Protein AF-A0A3C1YZS1-F1 (afdb_monomer_lite)

Radius of gyration: 21.07 Å; chains: 1; bounding box: 50×48×52 Å

Foldseek 3Di:
DPPPDDPVVLLVVLLAQDAQDDQDDQPLAAQAQADPVRHGHQDHNVLCCLFQQDDRDPDDPVRVVLSVSLRSHPDPVSSVVSCCVVDVVPPPPVVCQVVVQVVVPHDRDDVCVDPVNVSVLSPDDVVCADDPVDHRNVVLVVVVVPDDPCVSVDDDDDPDDPLLVVLVVVCVVVVHQLVLQVVLPDPSGDSVSLRVLLVVQSPDPHHPSVNNVVSNCSSVVSNVVVVVVVD

Secondary structure (DSSP, 8-state):
------HHHHHHHHS-S----SPPPPSTT-SSSB-TTSPBPS--HHHHHHHH-S---S--HHHHHHHHHHTT-SSHHHHHHHHIIIIIIIIIIIHHHHHHHHTTT-----GGG-HHHHHHHHHS-HHHHB-SS-BSHHHHHHHTTTS-HHHHSPPP------HHHHHHHHHHHSS-HHHHHHHH--TT--HHHHHHHHHHHHHSSS--HHHHHHHHHHHHHHHHHHHHH--

Structure (mmCIF, N/CA/C/O backbone):
data_AF-A0A3C1YZS1-F1
#
_entry.id   AF-A0A3C1YZS1-F1
#
loop_
_atom_site.group_PDB
_atom_site.id
_atom_site.type_symbol
_atom_site.label_atom_id
_atom_site.label_alt_id
_atom_site.label_comp_id
_atom_site.label_asym_id
_atom_site.label_entity_id
_atom_site.label_seq_id
_atom_site.pdbx_PDB_ins_code
_atom_site.Cartn_x
_atom_site.Cartn_y
_atom_site.Cartn_z
_atom_site.occupancy
_atom_site.B_iso_or_equiv
_atom_site.auth_seq_id
_atom_site.auth_comp_id
_atom_site.auth_asym_id
_atom_site.auth_atom_id
_atom_site.pdbx_PDB_model_num
ATOM 1 N N . MET A 1 1 ? -19.115 28.897 14.515 1.00 41.28 1 MET A N 1
ATOM 2 C CA . MET A 1 1 ? -18.738 27.823 13.567 1.00 41.28 1 MET A CA 1
ATOM 3 C C . MET A 1 1 ? -17.252 27.543 13.778 1.00 41.28 1 MET A C 1
ATOM 5 O O . MET A 1 1 ? -16.448 28.404 13.451 1.00 41.28 1 MET A O 1
ATOM 9 N N . LEU A 1 2 ? -16.870 26.443 14.439 1.00 41.47 2 LEU A N 1
ATOM 10 C CA . LEU A 1 2 ? -15.444 26.132 14.634 1.00 41.47 2 LEU A CA 1
ATOM 11 C C . LEU A 1 2 ? -14.803 25.865 13.260 1.00 41.47 2 LEU A C 1
ATOM 13 O O . LEU A 1 2 ? -15.412 25.148 12.458 1.00 41.47 2 LEU A O 1
ATOM 17 N N . PRO A 1 3 ? -13.617 26.423 12.956 1.00 52.84 3 PRO A N 1
ATOM 18 C CA . PRO A 1 3 ? -12.965 26.193 11.675 1.00 52.84 3 PRO A CA 1
ATOM 19 C C . PRO A 1 3 ? -12.750 24.690 11.477 1.00 52.84 3 PRO A C 1
ATOM 21 O O . PRO A 1 3 ? -12.280 23.990 12.379 1.00 52.84 3 PRO A O 1
ATOM 24 N N . ARG A 1 4 ? -13.129 24.175 10.300 1.00 63.31 4 ARG A N 1
ATOM 25 C CA . ARG A 1 4 ? -12.926 22.766 9.943 1.00 63.31 4 ARG A CA 1
ATOM 26 C C . ARG A 1 4 ? -11.421 22.485 9.912 1.00 63.31 4 ARG A C 1
ATOM 28 O O . ARG A 1 4 ? -10.756 22.746 8.917 1.00 63.31 4 ARG A O 1
ATOM 35 N N . ARG A 1 5 ? -10.883 21.956 11.015 1.00 73.88 5 ARG A N 1
ATOM 36 C CA . ARG A 1 5 ? -9.498 21.466 11.096 1.00 73.88 5 ARG A CA 1
ATOM 37 C C . ARG A 1 5 ? -9.287 20.383 10.037 1.00 73.88 5 ARG A C 1
ATOM 39 O O . ARG A 1 5 ? -10.117 19.475 9.924 1.00 73.88 5 ARG A O 1
ATOM 46 N N . SER A 1 6 ? -8.191 20.482 9.282 1.00 81.19 6 SER A N 1
ATOM 47 C CA . SER A 1 6 ? -7.832 19.501 8.254 1.00 81.19 6 SER A CA 1
ATOM 48 C C . SER A 1 6 ? -7.592 18.121 8.873 1.00 81.19 6 SER A C 1
ATOM 50 O O . SER A 1 6 ? -7.219 18.004 10.041 1.00 81.19 6 SER A O 1
ATOM 52 N N . TRP A 1 7 ? -7.772 17.057 8.088 1.00 78.62 7 TRP A N 1
ATOM 53 C CA . TRP A 1 7 ? -7.486 15.696 8.552 1.00 78.62 7 TRP A CA 1
ATOM 54 C C . TRP A 1 7 ? -6.016 15.536 8.981 1.00 78.62 7 TRP A C 1
ATOM 56 O O . TRP A 1 7 ? -5.738 14.858 9.964 1.00 78.62 7 TRP A O 1
ATOM 66 N N . ARG A 1 8 ? -5.084 16.235 8.312 1.00 78.06 8 ARG A N 1
ATOM 67 C CA . ARG A 1 8 ? -3.653 16.248 8.663 1.00 78.06 8 ARG A CA 1
ATOM 68 C C . ARG A 1 8 ? -3.414 16.804 10.062 1.00 78.06 8 ARG A C 1
ATOM 70 O O . ARG A 1 8 ? -2.654 16.219 10.825 1.00 78.06 8 ARG A O 1
ATOM 77 N N . PHE A 1 9 ? -4.098 17.892 10.408 1.00 80.94 9 PHE A N 1
ATOM 78 C CA . PHE A 1 9 ? -4.023 18.473 11.745 1.00 80.94 9 PHE A CA 1
ATOM 79 C C . PHE A 1 9 ? -4.536 17.488 12.809 1.00 80.94 9 PHE A C 1
ATOM 81 O O . PHE A 1 9 ? -3.893 17.286 13.833 1.00 80.94 9 PHE A O 1
ATOM 88 N N . ARG A 1 10 ? -5.655 16.802 12.543 1.00 81.38 10 ARG A N 1
ATOM 89 C CA . ARG A 1 10 ? -6.221 15.806 13.472 1.00 81.38 10 ARG A CA 1
ATOM 90 C C . ARG A 1 10 ? -5.308 14.592 13.660 1.00 81.38 10 ARG A C 1
ATOM 92 O O . ARG A 1 10 ? -5.169 14.105 14.776 1.00 81.38 10 ARG A O 1
ATOM 99 N N . VAL A 1 11 ? -4.655 14.131 12.592 1.00 83.62 11 VAL A N 1
ATOM 100 C CA . VAL A 1 11 ? -3.635 13.071 12.668 1.00 83.62 11 VAL A CA 1
ATOM 101 C C . VAL A 1 11 ? -2.446 13.523 13.518 1.00 83.62 11 VAL A C 1
ATOM 103 O O . VAL A 1 11 ? -1.956 12.743 14.325 1.00 83.62 11 VAL A O 1
ATOM 106 N N . GLN A 1 12 ? -2.013 14.780 13.388 1.00 82.44 12 GLN A N 1
ATOM 107 C CA . GLN A 1 12 ? -0.936 15.344 14.207 1.00 82.44 12 GLN A CA 1
ATOM 108 C C . GLN A 1 12 ? -1.299 15.474 15.693 1.00 82.44 12 GLN A C 1
ATOM 110 O O . GLN A 1 12 ? -0.418 15.285 16.525 1.00 82.44 12 GLN A O 1
ATOM 115 N N . GLU A 1 13 ? -2.557 15.787 16.025 1.00 82.62 13 GLU A N 1
ATOM 116 C CA . GLU A 1 13 ? -3.052 15.761 17.413 1.00 82.62 13 GLU A CA 1
ATOM 117 C C . GLU A 1 13 ? -3.134 14.333 17.969 1.00 82.62 13 GLU A C 1
ATOM 119 O O . GLU A 1 13 ? -2.931 14.122 19.161 1.00 82.62 13 GLU A O 1
ATOM 124 N N . TRP A 1 14 ? -3.443 13.354 17.115 1.00 85.31 14 TRP A N 1
ATOM 125 C CA . TRP A 1 14 ? -3.559 11.951 17.509 1.00 85.31 14 TRP A CA 1
ATOM 126 C C . TRP A 1 14 ? -2.208 11.279 17.785 1.00 85.31 14 TRP A C 1
ATOM 128 O O . TRP A 1 14 ? -2.115 10.449 18.688 1.00 85.31 14 TRP A O 1
ATOM 138 N N . ILE A 1 15 ? -1.166 11.619 17.023 1.00 83.12 15 ILE A N 1
ATOM 139 C CA . ILE A 1 15 ? 0.187 11.095 17.250 1.00 83.12 15 ILE A CA 1
ATOM 140 C C . ILE A 1 15 ? 0.819 11.830 18.444 1.00 83.12 15 ILE A C 1
ATOM 142 O O . ILE A 1 15 ? 1.155 13.017 18.370 1.00 83.12 15 ILE A O 1
ATOM 146 N N . GLY A 1 16 ? 0.920 11.124 19.573 1.00 67.12 16 GLY A N 1
ATOM 147 C CA . GLY A 1 16 ? 1.458 11.637 20.829 1.00 67.12 16 GLY A CA 1
ATOM 148 C C . GLY A 1 16 ? 2.896 12.137 20.679 1.00 67.12 16 GLY A C 1
ATOM 149 O O . GLY A 1 16 ? 3.701 11.607 19.926 1.00 67.12 16 GLY A O 1
ATOM 150 N N . GLY A 1 17 ? 3.259 13.209 21.380 1.00 59.06 17 GLY A N 1
ATOM 151 C CA . GLY A 1 17 ? 4.596 13.811 21.279 1.00 59.06 17 GLY A CA 1
ATOM 152 C C . GLY A 1 17 ? 5.706 13.067 22.032 1.00 59.06 17 GLY A C 1
ATOM 153 O O . GLY A 1 17 ? 6.709 13.698 22.363 1.00 59.06 17 GLY A O 1
ATOM 154 N N . ARG A 1 18 ? 5.533 11.789 22.401 1.00 58.34 18 ARG A N 1
ATOM 155 C CA . ARG A 1 18 ? 6.430 11.106 23.344 1.00 58.34 18 ARG A CA 1
ATOM 156 C C . ARG A 1 18 ? 7.172 9.929 22.704 1.00 58.34 18 ARG A C 1
ATOM 158 O O . ARG A 1 18 ? 6.594 8.918 22.350 1.00 58.34 18 ARG A O 1
ATOM 165 N N . ALA A 1 19 ? 8.495 10.091 22.716 1.00 58.19 19 ALA A N 1
ATOM 166 C CA . ALA A 1 19 ? 9.563 9.123 22.474 1.00 58.19 19 ALA A CA 1
ATOM 167 C C . ALA A 1 19 ? 9.967 8.837 21.016 1.00 58.19 19 ALA A C 1
ATOM 169 O O . ALA A 1 19 ? 9.237 8.283 20.205 1.00 58.19 19 ALA A O 1
ATOM 170 N N . VAL A 1 20 ? 11.242 9.147 20.764 1.00 57.56 20 VAL A N 1
ATOM 171 C CA . VAL A 1 20 ? 12.041 8.722 19.616 1.00 57.56 20 VAL A CA 1
ATOM 172 C C . VAL A 1 20 ? 12.351 7.234 19.789 1.00 57.56 20 VAL A C 1
ATOM 174 O O . VAL A 1 20 ? 13.176 6.853 20.618 1.00 57.56 20 VAL A O 1
ATOM 177 N N . ALA A 1 21 ? 11.665 6.380 19.032 1.00 57.62 21 ALA A N 1
ATOM 178 C CA . ALA A 1 21 ? 12.084 4.991 18.868 1.00 57.62 21 ALA A CA 1
ATOM 179 C C . ALA A 1 21 ? 13.432 4.923 18.120 1.00 57.62 21 ALA A C 1
ATOM 181 O O . ALA A 1 21 ? 13.807 5.870 17.424 1.00 57.62 21 ALA A O 1
ATOM 182 N N . ALA A 1 22 ? 14.140 3.791 18.237 1.00 59.16 22 ALA A N 1
ATOM 183 C CA . ALA A 1 22 ? 15.336 3.493 17.444 1.00 59.16 22 ALA A CA 1
ATOM 184 C C . ALA A 1 22 ? 15.130 3.876 15.962 1.00 59.16 22 ALA A C 1
ATOM 186 O O . ALA A 1 22 ? 14.013 3.718 15.452 1.00 59.16 22 ALA A O 1
ATOM 187 N N . PRO A 1 23 ? 16.166 4.387 15.267 1.00 68.19 23 PRO A N 1
ATOM 188 C CA . PRO A 1 23 ? 16.007 4.930 13.926 1.00 68.19 23 PRO A CA 1
ATOM 189 C C . PRO A 1 23 ? 15.358 3.889 13.012 1.00 68.19 23 PRO A C 1
ATOM 191 O O . PRO A 1 23 ? 15.895 2.803 12.803 1.00 68.19 23 PRO A O 1
ATOM 194 N N . LEU A 1 24 ? 14.179 4.224 12.477 1.00 81.25 24 LEU A N 1
ATOM 195 C CA . LEU A 1 24 ? 13.459 3.359 11.543 1.00 81.25 24 LEU A CA 1
ATOM 196 C C . LEU A 1 24 ? 14.366 3.047 10.353 1.00 81.25 24 LEU A C 1
ATOM 198 O O . LEU A 1 24 ? 15.019 3.957 9.848 1.00 81.25 24 LEU A O 1
ATOM 202 N N . GLN A 1 25 ? 14.414 1.799 9.890 1.00 83.12 25 GLN A N 1
ATOM 203 C CA . GLN A 1 25 ? 15.225 1.441 8.725 1.00 83.12 25 GLN A CA 1
ATOM 204 C C . GLN A 1 25 ? 14.831 2.292 7.512 1.00 83.12 25 GLN A C 1
ATOM 206 O O . GLN A 1 25 ? 13.643 2.528 7.279 1.00 83.12 25 GLN A O 1
ATOM 211 N N . ARG A 1 26 ? 15.830 2.736 6.742 1.00 87.50 26 ARG A N 1
ATOM 212 C CA . ARG A 1 26 ? 15.576 3.468 5.506 1.00 87.50 26 ARG A CA 1
ATOM 213 C C . ARG A 1 26 ? 15.066 2.545 4.400 1.00 87.50 26 ARG A C 1
ATOM 215 O O . ARG A 1 26 ? 15.642 1.481 4.166 1.00 87.50 2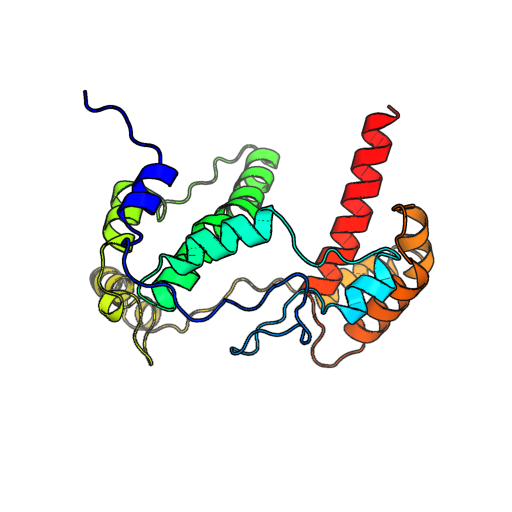6 ARG A O 1
ATOM 222 N N . LEU A 1 27 ? 14.025 2.972 3.693 1.00 86.94 27 LEU A N 1
ATOM 223 C CA . LEU A 1 27 ? 13.500 2.289 2.513 1.00 86.94 27 LEU A CA 1
ATOM 224 C C . LEU A 1 27 ? 14.473 2.427 1.341 1.00 86.94 27 LEU A C 1
ATOM 226 O O . LEU A 1 27 ? 14.752 1.430 0.682 1.00 86.94 27 LEU A O 1
ATOM 230 N N . CYS A 1 28 ? 15.074 3.601 1.120 1.00 86.56 28 CYS A N 1
ATOM 231 C CA . CYS A 1 28 ? 16.061 3.800 0.052 1.00 86.56 28 CYS A CA 1
ATOM 232 C C . CYS A 1 28 ? 17.361 2.992 0.241 1.00 86.56 28 CYS A C 1
ATOM 234 O O . CYS A 1 28 ? 18.085 2.765 -0.732 1.00 86.56 28 CYS A O 1
ATOM 236 N N . GLN A 1 29 ? 17.613 2.468 1.446 1.00 87.44 29 GLN A N 1
ATOM 237 C CA . GLN A 1 29 ? 18.782 1.646 1.792 1.00 87.44 29 GLN A CA 1
ATOM 238 C C . GLN A 1 29 ? 18.410 0.220 2.239 1.00 87.44 29 GLN A C 1
ATOM 240 O O . GLN A 1 29 ? 19.229 -0.485 2.830 1.00 87.44 29 GLN A O 1
ATOM 245 N N . ASN A 1 30 ? 17.176 -0.235 1.997 1.00 88.81 30 ASN A N 1
ATOM 246 C CA . ASN A 1 30 ? 16.774 -1.581 2.397 1.00 88.81 30 ASN A CA 1
ATOM 247 C C . ASN A 1 30 ? 17.623 -2.651 1.681 1.00 88.81 30 ASN A C 1
ATOM 249 O O . ASN A 1 30 ? 17.737 -2.659 0.457 1.00 88.81 30 ASN A O 1
ATOM 253 N N . ILE A 1 31 ? 18.200 -3.576 2.450 1.00 89.06 31 ILE A N 1
ATOM 254 C CA . ILE A 1 31 ? 19.041 -4.665 1.916 1.00 89.06 31 ILE A CA 1
ATOM 255 C C . ILE A 1 31 ? 18.177 -5.837 1.439 1.00 89.06 31 ILE A C 1
ATOM 257 O O . ILE A 1 31 ? 18.565 -6.583 0.552 1.00 89.06 31 ILE A O 1
ATOM 261 N N . GLN A 1 32 ? 16.995 -6.001 2.031 1.00 86.94 32 GLN A N 1
ATOM 262 C CA . GLN A 1 32 ? 16.065 -7.071 1.698 1.00 86.94 32 GLN A CA 1
ATOM 263 C C . GLN A 1 32 ? 14.753 -6.468 1.186 1.00 86.94 32 GLN A C 1
ATOM 265 O O . GLN A 1 32 ? 14.220 -5.540 1.810 1.00 86.94 32 GLN A O 1
ATOM 270 N N . PRO A 1 33 ? 14.184 -6.986 0.084 1.00 87.06 33 PRO A N 1
ATOM 271 C CA . PRO A 1 33 ? 12.905 -6.531 -0.437 1.00 87.06 33 PRO A CA 1
ATOM 272 C C . PRO A 1 33 ? 11.739 -7.220 0.293 1.00 87.06 33 PRO A C 1
ATOM 274 O O . PRO A 1 33 ? 10.757 -7.622 -0.323 1.00 87.06 33 PRO A O 1
ATOM 277 N N . VAL A 1 34 ? 11.830 -7.394 1.612 1.00 87.31 34 VAL A N 1
ATOM 278 C CA . VAL A 1 34 ? 10.789 -8.034 2.421 1.00 87.31 34 VAL A CA 1
ATOM 279 C C . VAL A 1 34 ? 10.714 -7.377 3.795 1.00 87.31 34 VAL A C 1
ATOM 281 O O . VAL A 1 34 ? 11.731 -7.027 4.391 1.00 87.31 34 VAL A O 1
ATOM 284 N N . THR A 1 35 ? 9.502 -7.176 4.302 1.00 81.88 35 THR A N 1
ATOM 285 C CA . THR A 1 35 ? 9.284 -6.700 5.672 1.00 81.88 35 THR A CA 1
ATOM 286 C C . THR A 1 35 ? 9.547 -7.824 6.684 1.00 81.88 35 THR A C 1
ATOM 288 O O . THR A 1 35 ? 9.470 -9.002 6.329 1.00 81.88 35 THR A O 1
ATOM 291 N N . PRO A 1 36 ? 9.731 -7.514 7.982 1.00 77.44 36 PRO A N 1
ATOM 292 C CA . PRO A 1 36 ? 9.820 -8.541 9.028 1.00 77.44 36 PRO A CA 1
ATOM 293 C C . PRO A 1 36 ? 8.609 -9.489 9.092 1.00 77.44 36 PRO A C 1
ATOM 295 O O . PRO A 1 36 ? 8.731 -10.622 9.541 1.00 77.44 36 PRO A O 1
ATOM 298 N N . SER A 1 37 ? 7.437 -9.045 8.622 1.00 73.38 37 SER A N 1
ATOM 299 C CA . SER A 1 37 ? 6.225 -9.869 8.520 1.00 73.38 37 SER A CA 1
ATOM 300 C C . SER A 1 37 ? 6.173 -10.760 7.270 1.00 73.38 37 SER A C 1
ATOM 302 O O . SER A 1 37 ? 5.156 -11.413 7.036 1.00 73.38 37 SER A O 1
ATOM 304 N N . GLY A 1 38 ? 7.228 -10.777 6.450 1.00 81.00 38 GLY A N 1
ATOM 305 C CA . GLY A 1 38 ? 7.296 -11.555 5.212 1.00 81.00 38 GLY A CA 1
ATOM 306 C C . GLY A 1 38 ? 6.594 -10.899 4.021 1.00 81.00 38 GLY A C 1
ATOM 307 O O . GLY A 1 38 ? 6.348 -11.561 3.015 1.00 81.00 38 GLY A O 1
ATOM 308 N N . PHE A 1 39 ? 6.231 -9.618 4.116 1.00 81.00 39 PHE A N 1
ATOM 309 C CA . PHE A 1 39 ? 5.528 -8.924 3.044 1.00 81.00 39 PHE A CA 1
ATOM 310 C C . PHE A 1 39 ? 6.516 -8.362 2.016 1.00 81.00 39 PHE A C 1
ATOM 312 O O . PHE A 1 39 ? 7.447 -7.660 2.414 1.00 81.00 39 PHE A O 1
ATOM 319 N N . PRO A 1 40 ? 6.341 -8.624 0.710 1.00 84.88 40 PRO A N 1
ATOM 320 C CA . PRO A 1 40 ? 7.303 -8.184 -0.290 1.00 84.88 40 PRO A CA 1
ATOM 321 C C . PRO A 1 40 ? 7.278 -6.657 -0.458 1.00 84.88 40 PRO A C 1
ATOM 323 O O . PRO A 1 40 ? 6.226 -6.041 -0.674 1.00 84.88 40 PRO A O 1
ATOM 326 N N . LEU A 1 41 ? 8.461 -6.054 -0.366 1.00 87.62 41 LEU A N 1
ATOM 327 C CA . LEU A 1 41 ? 8.758 -4.703 -0.833 1.00 87.62 41 LEU A CA 1
ATOM 328 C C . LEU A 1 41 ? 9.116 -4.760 -2.322 1.00 87.62 41 LEU A C 1
ATOM 330 O O . LEU A 1 41 ? 9.452 -5.817 -2.844 1.00 87.62 41 LEU A O 1
ATOM 334 N N . VAL A 1 42 ? 9.054 -3.619 -3.011 1.00 89.75 42 VAL A N 1
ATOM 335 C CA . VAL A 1 42 ? 9.315 -3.554 -4.458 1.00 89.75 42 VAL A CA 1
ATOM 336 C C . VAL A 1 42 ? 10.730 -4.032 -4.780 1.00 89.75 42 VAL A C 1
ATOM 338 O O . VAL A 1 42 ? 10.895 -4.934 -5.585 1.00 89.75 42 VAL A O 1
ATOM 341 N N . MET A 1 43 ? 11.761 -3.474 -4.149 1.00 89.25 43 MET A N 1
ATOM 342 C CA . MET A 1 43 ? 13.147 -3.814 -4.481 1.00 89.25 43 MET A CA 1
ATOM 343 C C . MET A 1 43 ? 14.089 -3.480 -3.326 1.00 89.25 43 MET A C 1
ATOM 345 O O . MET A 1 43 ? 13.728 -2.707 -2.436 1.00 89.25 43 MET A O 1
ATOM 349 N N . ASP A 1 44 ? 15.281 -4.062 -3.331 1.00 91.00 44 ASP A N 1
ATOM 350 C CA . ASP A 1 44 ? 16.401 -3.710 -2.459 1.00 91.00 44 ASP A CA 1
ATOM 351 C C . ASP A 1 44 ? 17.288 -2.617 -3.086 1.00 91.00 44 ASP A C 1
ATOM 353 O O . ASP A 1 44 ? 17.097 -2.190 -4.231 1.00 91.00 44 ASP A O 1
ATOM 357 N N . ALA A 1 45 ? 18.265 -2.134 -2.320 1.00 89.06 45 ALA A N 1
ATOM 358 C CA . ALA A 1 45 ? 19.208 -1.115 -2.776 1.00 89.06 45 ALA A CA 1
ATOM 359 C C . ALA A 1 45 ? 20.044 -1.590 -3.977 1.00 89.06 45 ALA A C 1
ATOM 361 O O . ALA A 1 45 ? 20.223 -0.837 -4.934 1.00 89.06 45 ALA A O 1
ATOM 362 N N . ALA A 1 46 ? 20.488 -2.850 -3.965 1.00 88.94 46 ALA A N 1
ATOM 363 C CA . ALA A 1 46 ? 21.287 -3.428 -5.043 1.00 88.94 46 ALA A CA 1
ATOM 364 C C . ALA A 1 46 ? 20.495 -3.546 -6.357 1.00 88.94 46 ALA A C 1
ATOM 366 O O . ALA A 1 46 ? 21.007 -3.223 -7.430 1.00 88.94 46 ALA A O 1
ATOM 367 N N . GLY A 1 47 ? 19.232 -3.974 -6.292 1.00 89.88 47 GLY A N 1
ATOM 368 C CA . GLY A 1 47 ? 18.338 -4.025 -7.443 1.00 89.88 47 GLY A CA 1
ATOM 369 C C . GLY A 1 47 ? 18.044 -2.638 -8.011 1.00 89.88 47 GLY A C 1
ATOM 370 O O . GLY A 1 47 ? 18.089 -2.469 -9.230 1.00 89.88 47 GLY A O 1
ATOM 371 N N . ARG A 1 48 ? 17.829 -1.628 -7.152 1.00 88.94 48 ARG A N 1
ATOM 372 C CA . ARG A 1 48 ? 17.663 -0.229 -7.594 1.00 88.94 48 ARG A CA 1
ATOM 373 C C . ARG A 1 48 ? 18.892 0.285 -8.322 1.00 88.94 48 ARG A C 1
ATOM 375 O O . ARG A 1 48 ? 18.739 0.816 -9.414 1.00 88.94 48 ARG A O 1
ATOM 382 N N . GLN A 1 49 ? 20.086 0.080 -7.770 1.00 88.06 49 GLN A N 1
ATOM 383 C CA . GLN A 1 49 ? 21.328 0.499 -8.421 1.00 88.06 49 GLN A CA 1
ATOM 384 C C . GLN A 1 49 ? 21.500 -0.166 -9.794 1.00 88.06 49 GLN A C 1
ATOM 386 O O . GLN A 1 49 ? 21.913 0.489 -10.746 1.00 88.06 49 GLN A O 1
ATOM 391 N N . ARG A 1 50 ? 21.138 -1.450 -9.907 1.00 89.81 50 ARG A N 1
ATOM 392 C CA . ARG A 1 50 ? 21.225 -2.201 -11.164 1.00 89.81 50 ARG A CA 1
ATOM 393 C C . ARG A 1 50 ? 20.266 -1.682 -12.238 1.00 89.81 50 ARG A C 1
ATOM 395 O O . ARG A 1 50 ? 20.645 -1.649 -13.396 1.00 89.81 50 ARG A O 1
ATOM 402 N N . ILE A 1 51 ? 19.034 -1.324 -11.868 1.00 90.56 51 ILE A N 1
ATOM 403 C CA . ILE A 1 51 ? 17.985 -0.949 -12.832 1.00 90.56 51 ILE A CA 1
ATOM 404 C C . ILE A 1 51 ? 17.943 0.553 -13.104 1.00 90.56 51 ILE A C 1
ATOM 406 O O . ILE A 1 51 ? 17.609 0.941 -14.210 1.00 90.56 51 ILE A O 1
ATOM 410 N N . LEU A 1 52 ? 18.238 1.406 -12.125 1.00 85.94 52 LEU A N 1
ATOM 411 C CA . LEU A 1 52 ? 18.087 2.862 -12.254 1.00 85.94 52 LEU A CA 1
ATOM 412 C C . LEU A 1 52 ? 19.406 3.593 -12.540 1.00 85.94 52 LEU A C 1
ATOM 414 O O . LEU A 1 52 ? 19.404 4.820 -12.580 1.00 85.94 52 LEU A O 1
ATOM 418 N N . GLY A 1 53 ? 20.514 2.860 -12.725 1.00 69.81 53 GLY A N 1
ATOM 419 C CA . GLY A 1 53 ? 21.727 3.343 -13.400 1.00 69.81 53 GLY A CA 1
ATOM 420 C C . GLY A 1 53 ? 22.327 4.656 -12.884 1.00 69.81 53 GLY A C 1
ATOM 421 O O . GLY A 1 53 ? 22.960 5.378 -13.651 1.00 69.81 53 GLY A O 1
ATOM 422 N N . GLY A 1 54 ? 22.143 4.988 -11.603 1.00 68.50 54 GLY A N 1
ATOM 423 C CA . GLY A 1 54 ? 22.524 6.281 -11.033 1.00 68.50 54 GLY A CA 1
ATOM 424 C C . GLY A 1 54 ? 22.998 6.206 -9.582 1.00 68.50 54 GLY A C 1
ATOM 425 O O . GLY A 1 54 ? 22.969 5.151 -8.945 1.00 68.50 54 GLY A O 1
ATOM 426 N N . HIS A 1 55 ? 23.443 7.353 -9.057 1.00 69.44 55 HIS A N 1
ATOM 427 C CA . HIS A 1 55 ? 23.757 7.510 -7.638 1.00 69.44 55 HIS A CA 1
ATOM 428 C C . HIS A 1 55 ? 22.476 7.325 -6.821 1.00 69.44 55 HIS A C 1
ATOM 430 O O . HIS A 1 55 ? 21.547 8.129 -6.905 1.00 69.44 55 HIS A O 1
ATOM 436 N N . MET A 1 56 ? 22.424 6.243 -6.048 1.00 75.50 56 MET A N 1
ATOM 437 C CA . MET A 1 56 ? 21.349 6.025 -5.093 1.00 75.50 56 MET A CA 1
ATOM 438 C C . MET A 1 56 ? 21.488 7.053 -3.972 1.00 75.50 56 MET A C 1
ATOM 440 O O . MET A 1 56 ? 22.536 7.073 -3.325 1.00 75.50 56 MET A O 1
ATOM 444 N N . PRO A 1 57 ? 20.472 7.894 -3.727 1.00 76.25 57 PRO A N 1
ATOM 445 C CA . PRO A 1 57 ? 20.592 8.903 -2.697 1.00 76.25 57 PRO A CA 1
ATOM 446 C C . PRO A 1 57 ? 20.700 8.226 -1.326 1.00 76.25 57 PRO A C 1
ATOM 448 O O . PRO A 1 57 ? 19.942 7.305 -1.007 1.00 76.25 57 PRO A O 1
ATOM 451 N N . GLU A 1 58 ? 21.639 8.690 -0.501 1.00 83.31 58 GLU A N 1
ATOM 452 C CA . GLU A 1 58 ? 21.780 8.212 0.880 1.00 83.31 58 GLU A CA 1
ATOM 453 C C . GLU A 1 58 ? 20.542 8.543 1.731 1.00 83.31 58 GLU A C 1
ATOM 455 O O . GLU A 1 58 ? 20.224 7.836 2.692 1.00 83.31 58 GLU A O 1
ATOM 460 N N . SER A 1 59 ? 19.808 9.593 1.354 1.00 85.50 59 SER A N 1
ATOM 461 C CA . SER A 1 59 ? 18.546 9.996 1.963 1.00 85.50 59 SER A CA 1
ATOM 462 C C . SER A 1 59 ? 17.567 10.541 0.928 1.00 85.50 59 SER A C 1
ATOM 464 O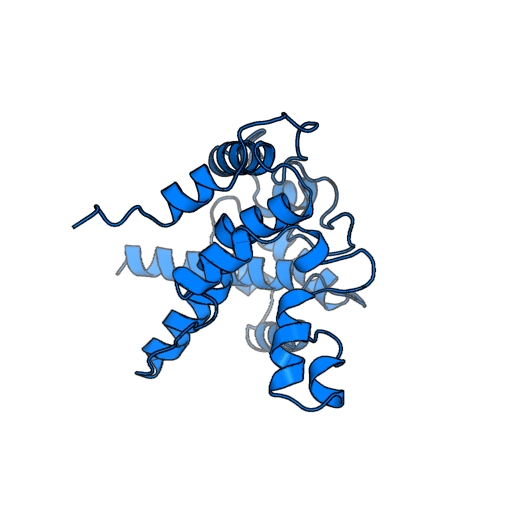 O . SER A 1 59 ? 17.953 11.156 -0.060 1.00 85.50 59 SER A O 1
ATOM 466 N N . ASP A 1 60 ? 16.278 10.344 1.182 1.00 88.31 60 ASP A N 1
ATOM 467 C CA . ASP A 1 60 ? 15.195 10.914 0.389 1.00 88.31 60 ASP A CA 1
ATOM 468 C C . ASP A 1 60 ? 14.380 11.875 1.278 1.00 88.31 60 ASP A C 1
ATOM 470 O O . ASP A 1 60 ? 13.972 11.467 2.371 1.00 88.31 60 ASP A O 1
ATOM 474 N N . PRO A 1 61 ? 14.135 13.137 0.867 1.00 91.50 61 PRO A N 1
ATOM 475 C CA . PRO A 1 61 ? 13.431 14.110 1.706 1.00 91.50 61 PRO A CA 1
ATOM 476 C C . PRO A 1 61 ? 12.008 13.688 2.088 1.00 91.50 61 PRO A C 1
ATOM 478 O O . PRO A 1 61 ? 11.546 13.988 3.195 1.00 91.50 61 PRO A O 1
ATOM 481 N N . TRP A 1 62 ? 11.300 12.995 1.187 1.00 92.38 62 TRP A N 1
ATOM 482 C CA . TRP A 1 62 ? 9.974 12.460 1.488 1.00 92.38 62 TRP A CA 1
ATOM 483 C C . TRP A 1 62 ? 10.076 11.362 2.549 1.00 92.38 62 TRP A C 1
ATOM 485 O O . TRP A 1 62 ? 9.329 11.384 3.529 1.00 92.38 62 TRP A O 1
ATOM 495 N N . GLU A 1 63 ? 11.049 10.464 2.420 1.00 91.75 63 GLU A N 1
ATOM 496 C CA . GLU A 1 63 ? 11.300 9.390 3.372 1.00 91.75 63 GLU A CA 1
ATOM 497 C C . GLU A 1 63 ? 11.738 9.926 4.741 1.00 91.75 63 GLU A C 1
ATOM 499 O O . GLU A 1 63 ? 11.294 9.423 5.773 1.00 91.75 63 GLU A O 1
ATOM 504 N N . ASP A 1 64 ? 12.565 10.970 4.774 1.00 90.75 64 ASP A N 1
ATOM 505 C CA . ASP A 1 64 ? 12.968 11.646 6.009 1.00 90.75 64 ASP A CA 1
ATOM 506 C C . ASP A 1 64 ? 11.753 12.238 6.729 1.00 90.75 64 ASP A C 1
ATOM 508 O O . ASP A 1 64 ? 11.551 11.988 7.921 1.00 90.75 64 ASP A O 1
ATOM 512 N N . SER A 1 65 ? 10.889 12.952 6.002 1.00 89.75 65 SER A N 1
ATOM 513 C CA . SER A 1 65 ? 9.636 13.480 6.552 1.00 89.75 65 SER A CA 1
ATOM 514 C C . SER A 1 65 ? 8.720 12.360 7.056 1.00 89.75 65 SER A C 1
ATOM 516 O O . SER A 1 65 ? 8.191 12.426 8.171 1.00 89.75 65 SER A O 1
ATOM 518 N N . PHE A 1 66 ? 8.584 11.291 6.271 1.00 90.88 66 PHE A N 1
ATOM 519 C CA . PHE A 1 66 ? 7.776 10.127 6.609 1.00 90.88 66 PHE A CA 1
ATOM 520 C C . PHE A 1 66 ? 8.279 9.437 7.882 1.00 90.88 66 PHE A C 1
ATOM 522 O O . PHE A 1 66 ? 7.500 9.199 8.807 1.00 90.88 66 PHE A O 1
ATOM 529 N N . ARG A 1 67 ? 9.587 9.188 7.989 1.00 89.88 67 ARG A N 1
ATOM 530 C CA . ARG A 1 67 ? 10.217 8.588 9.176 1.00 89.88 67 ARG A CA 1
ATOM 531 C C . ARG A 1 67 ? 10.062 9.477 10.404 1.00 89.88 67 ARG A C 1
ATOM 533 O O . ARG A 1 67 ? 9.718 8.956 11.462 1.00 89.88 67 ARG A O 1
ATOM 540 N N . CYS A 1 68 ? 10.233 10.792 10.270 1.00 87.56 68 CYS A N 1
ATOM 541 C CA . CYS A 1 68 ? 9.981 11.749 11.351 1.00 87.56 68 CYS A CA 1
ATOM 542 C C . CYS A 1 68 ? 8.532 11.680 11.852 1.00 87.56 68 CYS A C 1
ATOM 544 O O . CYS A 1 68 ? 8.295 11.690 13.059 1.00 87.56 68 CYS A O 1
ATOM 546 N N . MET A 1 69 ? 7.558 11.555 10.948 1.00 87.94 69 MET A N 1
ATOM 547 C CA . MET A 1 69 ? 6.152 11.383 11.321 1.00 87.94 69 MET A CA 1
ATOM 548 C C . MET A 1 69 ? 5.908 10.044 12.027 1.00 87.94 69 MET A C 1
ATOM 550 O O . MET A 1 69 ? 5.270 10.019 13.077 1.00 87.94 69 MET A O 1
ATOM 554 N N . LEU A 1 70 ? 6.445 8.939 11.500 1.00 90.12 70 LEU A N 1
ATOM 555 C CA . LEU A 1 70 ? 6.316 7.610 12.110 1.00 90.12 70 LEU A CA 1
ATOM 556 C C . LEU A 1 70 ? 7.006 7.500 13.476 1.00 90.12 70 LEU A C 1
ATOM 558 O O . LEU A 1 70 ? 6.538 6.760 14.339 1.00 90.12 70 LEU A O 1
ATOM 562 N N . ALA A 1 71 ? 8.101 8.228 13.694 1.00 88.19 71 ALA A N 1
ATOM 563 C CA . ALA A 1 71 ? 8.817 8.238 14.967 1.00 88.19 71 ALA A CA 1
ATOM 564 C C . ALA A 1 71 ? 7.989 8.834 16.118 1.00 88.19 71 ALA A C 1
ATOM 566 O O . ALA A 1 71 ? 8.301 8.568 17.270 1.00 88.19 71 ALA A O 1
ATOM 567 N N . ARG A 1 72 ? 6.925 9.591 15.815 1.00 87.25 72 ARG A N 1
ATOM 568 C CA . ARG A 1 72 ? 5.994 10.171 16.800 1.00 87.25 72 ARG A CA 1
ATOM 569 C C . ARG A 1 72 ? 4.876 9.220 17.232 1.00 87.25 72 ARG A C 1
ATOM 571 O O . ARG A 1 72 ? 3.973 9.633 17.942 1.00 87.25 72 ARG A O 1
ATOM 578 N N . ALA A 1 73 ? 4.851 7.990 16.732 1.00 88.50 73 ALA A N 1
ATOM 579 C CA . ALA A 1 73 ? 3.826 7.031 17.112 1.00 88.50 73 ALA A CA 1
ATOM 580 C C . ALA A 1 73 ? 4.284 6.175 18.305 1.00 88.50 73 ALA A C 1
ATOM 582 O O . ALA A 1 73 ? 5.362 5.573 18.276 1.00 88.50 73 ALA A O 1
ATOM 583 N N . ASP A 1 74 ? 3.411 6.066 19.303 1.00 87.00 74 ASP A N 1
ATOM 584 C CA . ASP A 1 74 ? 3.608 5.401 20.592 1.00 87.00 74 ASP A CA 1
ATOM 585 C C . ASP A 1 74 ? 3.691 3.865 20.468 1.00 87.00 74 ASP A C 1
ATOM 587 O O . ASP A 1 74 ? 4.224 3.183 21.343 1.00 87.00 74 ASP A O 1
ATOM 591 N N . SER A 1 75 ? 3.179 3.287 19.374 1.00 87.88 75 SER A N 1
ATOM 592 C CA . SER A 1 75 ? 3.154 1.837 19.157 1.00 87.88 75 SER A CA 1
ATOM 593 C C . SER A 1 75 ? 3.416 1.436 17.705 1.00 87.88 75 SER A C 1
ATOM 595 O O . SER A 1 75 ? 3.261 2.218 16.764 1.00 87.88 75 SER A O 1
ATOM 597 N N . SER A 1 76 ? 3.768 0.165 17.489 1.00 87.69 76 SER A N 1
ATOM 598 C CA . SER A 1 76 ? 3.924 -0.383 16.135 1.00 87.69 76 SER A CA 1
ATOM 599 C C . SER A 1 76 ? 2.607 -0.423 15.350 1.00 87.69 76 SER A C 1
ATOM 601 O O . SER A 1 76 ? 2.626 -0.243 14.132 1.00 87.69 76 SER A O 1
ATOM 603 N N . LEU A 1 77 ? 1.460 -0.609 16.016 1.00 90.56 77 LEU A N 1
ATOM 604 C CA . LEU A 1 77 ? 0.153 -0.554 15.354 1.00 90.56 77 LEU A CA 1
ATOM 605 C C . LEU A 1 77 ? -0.204 0.882 14.959 1.00 90.56 77 LEU A C 1
ATOM 607 O O . LEU A 1 77 ? -0.711 1.110 13.857 1.00 90.56 77 LEU A O 1
ATOM 611 N N . GLN A 1 78 ? 0.102 1.858 15.814 1.00 90.94 78 GLN A N 1
ATOM 612 C CA . GLN A 1 78 ? -0.073 3.269 15.495 1.00 90.94 78 GLN A CA 1
ATOM 613 C C . GLN A 1 78 ? 0.835 3.685 14.328 1.00 90.94 78 GLN A C 1
ATOM 615 O O . GLN A 1 78 ? 0.340 4.292 13.380 1.00 90.94 78 GLN A O 1
ATOM 620 N N . ARG A 1 79 ? 2.107 3.249 14.310 1.00 90.88 79 ARG A N 1
ATOM 621 C CA . ARG A 1 79 ? 3.023 3.428 13.164 1.00 90.88 79 ARG A CA 1
ATOM 622 C C . ARG A 1 79 ? 2.458 2.853 11.870 1.00 90.88 79 ARG A C 1
ATOM 624 O O . ARG A 1 79 ? 2.427 3.549 10.862 1.00 90.88 79 ARG A O 1
ATOM 631 N N . ALA A 1 80 ? 1.977 1.609 11.892 1.00 91.00 80 ALA A N 1
ATOM 632 C CA . ALA A 1 80 ? 1.394 0.971 10.711 1.00 91.00 80 ALA A CA 1
ATOM 633 C C . ALA A 1 80 ? 0.139 1.707 10.211 1.00 91.00 80 ALA A C 1
ATOM 635 O O . ALA A 1 80 ? -0.054 1.869 9.011 1.00 91.00 80 ALA A O 1
ATOM 636 N N . THR A 1 81 ? -0.693 2.195 11.132 1.00 93.00 81 THR A N 1
ATOM 637 C CA . THR A 1 81 ? -1.893 2.981 10.804 1.00 93.00 81 THR A CA 1
ATOM 638 C C . THR A 1 81 ? -1.530 4.330 10.193 1.00 93.00 81 THR A C 1
ATOM 640 O O . THR A 1 81 ? -2.147 4.758 9.224 1.00 93.00 81 THR A O 1
ATOM 643 N N . LEU A 1 82 ? -0.517 5.000 10.746 1.00 92.88 82 LEU A N 1
ATOM 644 C CA . LEU A 1 82 ? -0.031 6.270 10.225 1.00 92.88 82 LEU A CA 1
ATOM 645 C C . LEU A 1 82 ? 0.580 6.094 8.832 1.00 92.88 82 LEU A C 1
ATOM 647 O O . LEU A 1 82 ? 0.288 6.886 7.942 1.00 92.88 82 LEU A O 1
ATOM 651 N N . ALA A 1 83 ? 1.360 5.030 8.624 1.00 92.88 83 ALA A N 1
ATOM 652 C CA . ALA A 1 83 ? 1.883 4.673 7.311 1.00 92.88 83 ALA A CA 1
ATOM 653 C C . ALA A 1 83 ? 0.754 4.477 6.286 1.00 92.88 83 ALA A C 1
ATOM 655 O O . ALA A 1 83 ? 0.838 5.015 5.185 1.00 92.88 83 ALA A O 1
ATOM 656 N N . ASP A 1 84 ? -0.317 3.770 6.659 1.00 93.62 84 ASP A N 1
ATOM 657 C CA . ASP A 1 84 ? -1.481 3.536 5.797 1.00 93.62 84 ASP A CA 1
ATOM 658 C C . ASP A 1 84 ? -2.182 4.847 5.405 1.00 93.62 84 ASP A C 1
ATOM 660 O O . ASP A 1 84 ? -2.374 5.114 4.222 1.00 93.62 84 ASP A O 1
ATOM 664 N N . ILE A 1 85 ? -2.470 5.714 6.379 1.00 93.19 85 ILE A N 1
ATOM 665 C CA . ILE A 1 85 ? -3.140 7.006 6.157 1.00 93.19 85 ILE A CA 1
ATOM 666 C C . ILE A 1 85 ? -2.298 7.958 5.299 1.00 93.19 85 ILE A C 1
ATOM 668 O O . ILE A 1 85 ? -2.853 8.733 4.521 1.00 93.19 85 ILE A O 1
ATOM 672 N N . LEU A 1 86 ? -0.974 7.935 5.461 1.00 91.81 86 LEU A N 1
ATOM 673 C CA . LEU A 1 86 ? -0.066 8.832 4.747 1.00 91.81 86 LEU A CA 1
ATOM 674 C C . LEU A 1 86 ? 0.302 8.346 3.344 1.00 91.81 86 LEU A C 1
ATOM 676 O O . LEU A 1 86 ? 0.767 9.169 2.564 1.00 91.81 86 LEU A O 1
ATOM 680 N N . THR A 1 87 ? 0.146 7.051 3.046 1.00 92.44 87 THR A N 1
ATOM 681 C CA . THR A 1 87 ? 0.637 6.458 1.790 1.00 92.44 87 THR A CA 1
ATOM 682 C C . THR A 1 87 ? -0.401 5.537 1.149 1.00 92.44 87 THR A C 1
ATOM 684 O O . THR A 1 87 ? -1.064 5.903 0.188 1.00 92.44 87 THR A O 1
ATOM 687 N N . TRP A 1 88 ? -0.608 4.345 1.705 1.00 91.44 88 TRP A N 1
ATOM 688 C CA . TRP A 1 88 ? -1.393 3.278 1.086 1.00 91.44 88 TRP A CA 1
ATOM 689 C C . TRP A 1 88 ? -2.847 3.670 0.788 1.00 91.44 88 TRP A C 1
ATOM 691 O O . TRP A 1 88 ? -3.372 3.393 -0.292 1.00 91.44 88 TRP A O 1
ATOM 701 N N . LEU A 1 89 ? -3.515 4.334 1.727 1.00 93.94 89 LEU A N 1
ATOM 702 C CA . LEU A 1 89 ? -4.906 4.730 1.571 1.00 93.94 89 LEU A CA 1
ATOM 703 C C . LEU A 1 89 ? -5.093 5.780 0.454 1.00 93.94 89 LEU A C 1
ATOM 705 O O . LEU A 1 89 ? -5.860 5.492 -0.471 1.00 93.94 89 LEU A O 1
ATOM 709 N N . PRO A 1 90 ? -4.430 6.957 0.484 1.00 93.25 90 PRO A N 1
ATOM 710 C CA . PRO A 1 90 ? -4.588 7.964 -0.567 1.00 93.25 90 PRO A CA 1
ATOM 711 C C . PRO A 1 90 ? -3.935 7.570 -1.899 1.00 93.25 90 PRO A C 1
ATOM 713 O O . PRO A 1 90 ? -4.538 7.806 -2.947 1.00 93.25 90 PRO A O 1
ATOM 716 N N . ASP A 1 91 ? -2.757 6.942 -1.870 1.00 91.62 91 ASP A N 1
ATOM 717 C CA . ASP A 1 91 ? -1.920 6.758 -3.063 1.00 91.62 91 ASP A CA 1
ATOM 718 C C . ASP A 1 91 ? -2.120 5.398 -3.751 1.00 91.62 91 ASP A C 1
ATOM 720 O O . ASP A 1 91 ? -1.699 5.230 -4.895 1.00 91.62 91 ASP A O 1
ATOM 724 N N . ASP A 1 92 ? -2.790 4.433 -3.104 1.00 89.38 92 ASP A N 1
ATOM 725 C CA . ASP A 1 92 ? -3.102 3.129 -3.709 1.00 89.38 92 ASP A CA 1
ATOM 726 C C . ASP A 1 92 ? -4.606 2.841 -3.773 1.00 89.38 92 ASP A C 1
ATOM 728 O O . ASP A 1 92 ? -5.134 2.551 -4.848 1.00 89.38 92 ASP A O 1
ATOM 732 N N . LEU A 1 93 ? -5.324 2.919 -2.648 1.00 92.69 93 LEU A N 1
ATOM 733 C CA . LEU A 1 93 ? -6.718 2.463 -2.587 1.00 92.69 93 LEU A CA 1
ATOM 734 C C . LEU A 1 93 ? -7.712 3.494 -3.136 1.00 92.69 93 LEU A C 1
ATOM 736 O O . LEU A 1 93 ? -8.517 3.174 -4.015 1.00 92.69 93 LEU A O 1
ATOM 740 N N . LEU A 1 94 ? -7.675 4.723 -2.616 1.00 95.19 94 LEU A N 1
ATOM 741 C CA . LEU A 1 94 ? -8.674 5.746 -2.939 1.00 95.19 94 LEU A CA 1
ATOM 742 C C . LEU A 1 94 ? -8.530 6.260 -4.368 1.00 95.19 94 LEU A C 1
ATOM 744 O O . LEU A 1 94 ? -9.539 6.426 -5.048 1.00 95.19 94 LEU A O 1
ATOM 748 N N . VAL A 1 95 ? -7.298 6.423 -4.857 1.00 94.19 95 VAL A N 1
ATOM 749 C CA . VAL A 1 95 ? -7.048 6.844 -6.243 1.00 94.19 95 VAL A CA 1
ATOM 750 C C . VAL A 1 95 ? -7.604 5.847 -7.263 1.00 94.19 95 VAL A C 1
ATOM 752 O O . VAL A 1 95 ? -8.120 6.253 -8.304 1.00 94.19 95 VAL A O 1
ATOM 755 N N . LYS A 1 96 ? -7.539 4.540 -6.975 1.00 92.81 96 LYS A N 1
ATOM 756 C CA . LYS A 1 96 ? -8.092 3.502 -7.856 1.00 92.81 96 LYS A CA 1
ATOM 757 C C . LYS A 1 96 ? -9.612 3.507 -7.824 1.00 92.81 96 LYS A C 1
ATOM 759 O O . LYS A 1 96 ? -10.222 3.438 -8.885 1.00 92.81 96 LYS A O 1
ATOM 764 N N . LEU A 1 97 ? -10.212 3.602 -6.634 1.00 94.88 97 LEU A N 1
ATOM 765 C CA . LEU A 1 97 ? -11.665 3.705 -6.496 1.00 94.88 97 LEU A CA 1
ATOM 766 C C . LEU A 1 97 ? -12.200 4.903 -7.286 1.00 94.88 97 LEU A C 1
ATOM 768 O O . LEU A 1 97 ? -13.088 4.728 -8.114 1.00 94.88 97 LEU A O 1
ATOM 772 N N . ASP A 1 98 ? -11.627 6.085 -7.057 1.00 96.06 98 ASP A N 1
ATOM 773 C CA . ASP A 1 98 ? -12.049 7.335 -7.687 1.00 96.06 98 ASP A CA 1
ATOM 774 C C . ASP A 1 98 ? -11.924 7.268 -9.214 1.00 96.06 98 ASP A C 1
ATOM 776 O O . ASP A 1 98 ? -12.919 7.394 -9.926 1.00 96.06 98 ASP A O 1
ATOM 780 N N . ARG A 1 99 ? -10.730 6.946 -9.730 1.00 95.12 99 ARG A N 1
ATOM 781 C CA . ARG A 1 99 ? -10.486 6.890 -11.180 1.00 95.12 99 ARG A CA 1
ATOM 782 C C . ARG A 1 99 ? -11.361 5.863 -11.889 1.00 95.12 99 ARG A C 1
ATOM 784 O O . ARG A 1 99 ? -11.888 6.160 -12.957 1.00 95.12 99 ARG A O 1
ATOM 791 N N . MET A 1 100 ? -11.516 4.666 -11.321 1.00 95.38 100 MET A N 1
ATOM 792 C CA . MET A 1 100 ? -12.301 3.602 -11.956 1.00 95.38 100 MET A CA 1
ATOM 793 C C . MET A 1 100 ? -13.803 3.889 -11.905 1.00 95.38 100 MET A C 1
ATOM 795 O O . MET A 1 100 ? -14.503 3.608 -12.877 1.00 95.38 100 MET A O 1
ATOM 799 N N . ALA A 1 101 ? -14.302 4.460 -10.805 1.00 97.19 101 ALA A N 1
ATOM 800 C CA . ALA A 1 101 ? -15.707 4.834 -10.688 1.00 97.19 101 ALA A CA 1
ATOM 801 C C . ALA A 1 101 ? -16.043 6.004 -11.628 1.00 97.19 101 ALA A C 1
ATOM 803 O O . ALA A 1 101 ? -16.957 5.888 -12.446 1.00 97.19 101 ALA A O 1
ATOM 804 N N . MET A 1 102 ? -15.242 7.073 -11.609 1.00 96.75 102 MET A N 1
ATOM 805 C CA . MET A 1 102 ? -15.452 8.259 -12.447 1.00 96.75 102 MET A CA 1
ATOM 806 C C . MET A 1 102 ? -15.341 7.954 -13.944 1.00 96.75 102 MET A C 1
ATOM 808 O O . MET A 1 102 ? -16.115 8.498 -14.731 1.00 96.75 102 MET A O 1
ATOM 812 N N . ALA A 1 103 ? -14.456 7.033 -14.345 1.00 97.56 103 ALA A N 1
ATOM 813 C CA . ALA A 1 103 ? -14.369 6.555 -15.729 1.00 97.56 103 ALA A CA 1
ATOM 814 C C . ALA A 1 103 ? -15.664 5.889 -16.233 1.00 97.56 103 ALA A C 1
ATOM 816 O O . ALA A 1 103 ? -15.856 5.772 -17.439 1.00 97.56 103 ALA A O 1
ATOM 817 N N . ASN A 1 104 ? -16.549 5.471 -15.325 1.00 97.81 104 ASN A N 1
ATOM 818 C CA . ASN A 1 104 ? -17.840 4.852 -15.625 1.00 97.81 104 ASN A CA 1
ATOM 819 C C . ASN A 1 104 ? -19.021 5.698 -15.117 1.00 97.81 104 ASN A C 1
ATOM 821 O O . ASN A 1 104 ? -20.118 5.174 -14.942 1.00 97.81 104 ASN A O 1
ATOM 825 N N . SER A 1 105 ? -18.800 6.992 -14.843 1.00 97.81 105 SER A N 1
ATOM 826 C CA . SER A 1 105 ? -19.819 7.910 -14.306 1.00 97.81 105 SER A CA 1
ATOM 827 C C . SER A 1 105 ? -20.476 7.424 -13.001 1.00 97.81 105 SER A C 1
ATOM 829 O O . SER A 1 105 ? -21.641 7.718 -12.739 1.00 97.81 105 SER A O 1
ATOM 831 N N . LEU A 1 106 ? -19.731 6.685 -12.173 1.00 98.06 106 LEU A N 1
ATOM 832 C CA . LEU A 1 106 ? -20.169 6.198 -10.865 1.00 98.06 106 LEU A CA 1
ATOM 833 C C . LEU A 1 106 ? -19.536 7.016 -9.735 1.00 98.06 106 LEU A C 1
ATOM 835 O O . LEU A 1 106 ? -18.356 7.359 -9.785 1.00 98.06 106 LEU A O 1
ATOM 839 N N . GLU A 1 107 ? -20.301 7.257 -8.668 1.00 97.00 107 GLU A N 1
ATOM 840 C CA . GLU A 1 107 ? -19.797 7.877 -7.438 1.00 97.00 107 GLU A CA 1
ATOM 841 C C . GLU A 1 107 ? -19.355 6.795 -6.433 1.00 97.00 107 GLU A C 1
ATOM 843 O O . GLU A 1 107 ? -20.175 6.147 -5.777 1.00 97.00 107 GLU A O 1
ATOM 848 N N . GLY A 1 108 ? -18.043 6.592 -6.293 1.00 94.62 108 GLY A N 1
ATOM 849 C CA . GLY A 1 108 ? -17.476 5.686 -5.292 1.00 94.62 108 GLY A CA 1
ATOM 850 C C . GLY A 1 108 ? -17.456 6.317 -3.896 1.00 94.62 108 GLY A C 1
ATOM 851 O O . GLY A 1 108 ? -16.845 7.363 -3.695 1.00 94.62 108 GLY A O 1
ATOM 852 N N . ARG A 1 109 ? -18.072 5.671 -2.897 1.00 95.44 109 ARG A N 1
ATOM 853 C CA . ARG A 1 109 ? -18.051 6.134 -1.494 1.00 95.44 109 ARG A CA 1
ATOM 854 C C . ARG A 1 109 ? -17.256 5.197 -0.591 1.00 95.44 109 ARG A C 1
ATOM 856 O O . ARG A 1 109 ? -17.305 3.981 -0.746 1.00 95.44 109 ARG A O 1
ATOM 863 N N . ALA A 1 110 ? -16.586 5.768 0.414 1.00 95.00 110 ALA A N 1
ATOM 864 C CA . ALA A 1 110 ? -15.834 5.037 1.438 1.00 95.00 110 ALA A CA 1
ATOM 865 C C . ALA A 1 110 ? -16.394 5.318 2.853 1.00 95.00 110 ALA A C 1
ATOM 867 O O . ALA A 1 110 ? -15.819 6.119 3.591 1.00 95.00 110 ALA A O 1
ATOM 868 N N . PRO A 1 111 ? -17.504 4.673 3.275 1.00 95.44 111 PRO A N 1
ATOM 869 C CA . PRO A 1 111 ? -18.197 4.992 4.533 1.00 95.44 111 PRO A CA 1
ATOM 870 C C . PRO A 1 111 ? -17.329 4.878 5.796 1.00 95.44 111 PRO A C 1
ATOM 872 O O . PRO A 1 111 ? -17.484 5.660 6.736 1.00 95.44 111 PRO A O 1
ATOM 875 N N . PHE A 1 112 ? -16.371 3.943 5.800 1.00 94.44 112 PHE A N 1
ATOM 876 C CA . PHE A 1 112 ? -15.406 3.774 6.892 1.00 94.44 112 PHE A CA 1
ATOM 877 C C . PHE A 1 112 ? -14.490 4.989 7.101 1.00 94.44 112 PHE A C 1
ATOM 879 O O . PHE A 1 112 ? -13.909 5.126 8.173 1.00 94.44 112 PHE A O 1
ATOM 886 N N . LEU A 1 113 ? -14.384 5.873 6.106 1.00 93.50 113 LEU A N 1
ATOM 887 C CA . LEU A 1 113 ? -13.617 7.116 6.173 1.00 93.50 113 LEU A CA 1
ATOM 888 C C . LEU A 1 113 ? -14.481 8.336 6.499 1.00 93.50 113 LEU A C 1
ATOM 890 O O . LEU A 1 113 ? -14.011 9.467 6.371 1.00 93.50 113 LEU A O 1
ATOM 894 N N . SER A 1 114 ? -15.736 8.144 6.923 1.00 92.62 114 SER A N 1
ATOM 895 C CA . SER A 1 114 ? -16.497 9.266 7.477 1.00 92.62 114 SER A CA 1
ATOM 896 C C . SER A 1 114 ? -15.713 9.879 8.653 1.00 92.62 114 SER A C 1
ATOM 898 O O . SER A 1 114 ? -15.201 9.123 9.485 1.00 92.62 114 SER A O 1
ATOM 900 N N . PRO A 1 115 ? -15.587 11.220 8.745 1.00 88.38 115 PRO A N 1
ATOM 901 C CA . PRO A 1 115 ? -14.691 11.855 9.714 1.00 88.38 115 PRO A CA 1
ATOM 902 C C . PRO A 1 115 ? -14.928 11.394 11.152 1.00 88.38 115 PRO A C 1
ATOM 904 O O . PRO A 1 115 ? -13.984 11.023 11.841 1.00 88.38 115 PRO A O 1
ATOM 907 N N . THR A 1 116 ? -16.193 11.320 11.573 1.00 89.56 116 THR A N 1
ATOM 908 C CA . THR A 1 116 ? -16.560 10.873 12.920 1.00 89.56 116 THR A CA 1
ATOM 909 C C . THR A 1 116 ? -16.114 9.436 13.184 1.00 89.56 116 THR A C 1
ATOM 911 O O . THR A 1 116 ? -15.501 9.171 14.212 1.00 89.56 116 THR A O 1
ATOM 914 N N . LEU A 1 117 ? -16.365 8.508 12.254 1.00 92.69 117 LEU A N 1
ATOM 915 C CA . LEU A 1 117 ? -15.988 7.106 12.437 1.00 92.69 117 LEU A CA 1
ATOM 916 C C . LEU A 1 117 ? -14.469 6.922 12.441 1.00 92.69 117 LEU A C 1
ATOM 918 O O . LEU A 1 117 ? -13.943 6.212 13.297 1.00 92.69 117 LEU A O 1
ATOM 922 N N . ALA A 1 118 ? -13.766 7.574 11.512 1.00 92.00 118 ALA A N 1
ATOM 923 C CA . ALA A 1 118 ? -12.313 7.512 11.431 1.00 92.00 118 ALA A CA 1
ATOM 924 C C . ALA A 1 118 ? -11.665 8.079 12.704 1.00 92.00 118 ALA A C 1
ATOM 926 O O . ALA A 1 118 ? -10.791 7.442 13.287 1.00 92.00 118 ALA A O 1
ATOM 927 N N . GLU A 1 119 ? -12.130 9.231 13.190 1.00 89.12 119 GLU A N 1
ATOM 928 C CA . GLU A 1 119 ? -11.622 9.850 14.419 1.00 89.12 119 GLU A CA 1
ATOM 929 C C . GLU A 1 119 ? -11.881 8.993 15.656 1.00 89.12 119 GLU A C 1
ATOM 931 O O . GLU A 1 119 ? -10.976 8.814 16.474 1.00 89.12 119 GLU A O 1
ATOM 936 N N . THR A 1 120 ? -13.080 8.422 15.782 1.00 91.25 120 THR A N 1
ATOM 937 C CA . THR A 1 120 ? -13.384 7.477 16.860 1.00 91.25 120 THR A CA 1
ATOM 938 C C . THR A 1 120 ? -12.462 6.265 16.784 1.00 91.25 120 THR A C 1
ATOM 940 O O . THR A 1 120 ? -11.864 5.901 17.792 1.00 91.25 120 THR A O 1
ATOM 943 N N . ALA A 1 121 ? -12.276 5.680 15.596 1.00 92.44 121 ALA A N 1
ATOM 944 C CA . ALA A 1 121 ? -11.429 4.505 15.401 1.00 92.44 121 ALA A CA 1
ATOM 945 C C . ALA A 1 121 ? -9.946 4.767 15.717 1.00 92.44 121 ALA A C 1
ATOM 947 O O . ALA A 1 121 ? -9.269 3.870 16.223 1.00 92.44 121 ALA A O 1
ATOM 948 N N . LEU A 1 122 ? -9.442 5.974 15.439 1.00 90.75 122 LEU A N 1
ATOM 949 C CA . LEU A 1 122 ? -8.074 6.374 15.781 1.00 90.75 122 LEU A CA 1
ATOM 950 C C . LEU A 1 122 ? -7.876 6.498 17.295 1.00 90.75 122 LEU A C 1
ATOM 952 O O . LEU A 1 122 ? -6.825 6.123 17.804 1.00 90.75 122 LEU A O 1
ATOM 956 N N . ARG A 1 123 ? -8.887 6.962 18.035 1.00 89.56 123 ARG A N 1
ATOM 957 C CA . ARG A 1 123 ? -8.813 7.117 19.498 1.00 89.56 123 ARG A CA 1
ATOM 958 C C . ARG A 1 123 ? -8.970 5.810 20.277 1.00 89.56 123 ARG A C 1
ATOM 960 O O . ARG A 1 123 ? -8.756 5.814 21.487 1.00 89.56 123 ARG A O 1
ATOM 967 N N . LEU A 1 124 ? -9.355 4.714 19.622 1.00 92.69 124 LEU A N 1
ATOM 968 C CA . LEU A 1 124 ? -9.473 3.421 20.292 1.00 92.69 124 LEU A CA 1
ATOM 969 C C . LEU A 1 124 ? -8.096 2.943 20.784 1.00 92.69 124 LEU A C 1
ATOM 971 O O . LEU A 1 124 ? -7.128 3.002 20.020 1.00 92.69 124 LEU A O 1
ATOM 975 N N . PRO A 1 125 ? -8.003 2.395 22.010 1.00 92.56 125 PRO A N 1
ATOM 976 C CA . PRO A 1 125 ? -6.818 1.676 22.454 1.00 92.56 125 PRO A CA 1
ATOM 977 C C . PRO A 1 125 ? -6.450 0.568 21.468 1.00 92.56 125 PRO A C 1
ATOM 979 O O . PRO A 1 125 ? -7.329 -0.098 20.912 1.00 92.56 125 PRO A O 1
ATOM 982 N N . ASP A 1 126 ? -5.155 0.308 21.293 1.00 92.44 126 ASP A N 1
ATOM 983 C CA . ASP A 1 126 ? -4.689 -0.715 20.354 1.00 92.44 126 ASP A CA 1
ATOM 984 C C . ASP A 1 126 ? -5.318 -2.089 20.617 1.00 92.44 126 ASP A C 1
ATOM 986 O O . ASP A 1 126 ? -5.704 -2.756 19.662 1.00 92.44 126 ASP A O 1
ATOM 990 N N . SER A 1 127 ? -5.551 -2.467 21.879 1.00 94.38 127 SER A N 1
ATOM 991 C CA . SER A 1 127 ? -6.221 -3.722 22.258 1.00 94.38 127 SER A CA 1
ATOM 992 C C . SER A 1 127 ? -7.645 -3.867 21.702 1.00 94.38 127 SER A C 1
ATOM 994 O O . SER A 1 127 ? -8.081 -4.983 21.419 1.00 94.38 127 SER A O 1
ATOM 996 N N . GLN A 1 128 ? -8.355 -2.755 21.485 1.00 96.19 128 GLN A N 1
ATOM 997 C CA . GLN A 1 128 ? -9.684 -2.724 20.863 1.00 96.19 128 GLN A CA 1
ATOM 998 C C . GLN A 1 128 ? -9.622 -2.681 19.330 1.00 96.19 128 GLN A C 1
ATOM 1000 O O . GLN A 1 128 ? -10.632 -2.856 18.646 1.00 96.19 128 GLN A O 1
ATOM 1005 N N . ARG A 1 129 ? -8.437 -2.486 18.752 1.00 94.62 129 ARG A N 1
ATOM 1006 C CA . ARG A 1 129 ? -8.214 -2.477 17.301 1.00 94.62 129 ARG A CA 1
ATOM 1007 C C . ARG A 1 129 ? -7.655 -3.822 16.847 1.00 94.62 129 ARG A C 1
ATOM 1009 O O . ARG A 1 129 ? -8.168 -4.426 15.896 1.00 94.62 129 ARG A O 1
ATOM 1016 N N . MET A 1 130 ? -6.633 -4.311 17.543 1.00 94.12 130 MET A N 1
ATOM 1017 C CA . MET A 1 130 ? -5.924 -5.550 17.260 1.00 94.12 130 MET A CA 1
ATOM 1018 C C . MET A 1 130 ? -5.192 -6.073 18.506 1.00 94.12 130 MET A C 1
ATOM 1020 O O . MET A 1 130 ? -4.528 -5.334 19.222 1.00 94.12 130 MET A O 1
ATOM 1024 N N . THR A 1 131 ? -5.251 -7.381 18.717 1.00 92.00 131 THR A N 1
ATOM 1025 C CA . THR A 1 131 ? -4.415 -8.124 19.663 1.00 92.00 131 THR A CA 1
ATOM 1026 C C . THR A 1 131 ? -3.456 -9.036 18.895 1.00 92.00 131 THR A C 1
ATOM 1028 O O . THR A 1 131 ? -3.521 -9.130 17.669 1.00 92.00 131 THR A O 1
ATOM 1031 N N . ALA A 1 132 ? -2.590 -9.764 19.605 1.00 88.19 132 ALA A N 1
ATOM 1032 C CA . ALA A 1 132 ? -1.691 -10.743 18.991 1.00 88.19 132 ALA A CA 1
ATOM 1033 C C . ALA A 1 132 ? -2.425 -11.825 18.168 1.00 88.19 132 ALA A C 1
ATOM 1035 O O . ALA A 1 132 ? -1.871 -12.352 17.209 1.00 88.19 132 ALA A O 1
ATOM 1036 N N . THR A 1 133 ? -3.674 -12.149 18.522 1.00 89.50 133 THR A N 1
ATOM 1037 C CA . THR A 1 133 ? -4.437 -13.254 17.914 1.00 89.50 133 THR A CA 1
ATOM 1038 C C . THR A 1 133 ? -5.699 -12.806 17.178 1.00 89.50 133 THR A C 1
ATOM 1040 O O . THR A 1 133 ? -6.271 -13.581 16.409 1.00 89.50 133 THR A O 1
ATOM 1043 N N . ARG A 1 134 ? -6.163 -11.567 17.382 1.00 90.50 134 ARG A N 1
ATOM 1044 C CA . ARG A 1 134 ? -7.411 -11.056 16.796 1.00 90.50 134 ARG A CA 1
ATOM 1045 C C . ARG A 1 134 ? -7.196 -9.686 16.168 1.00 90.50 134 ARG A C 1
ATOM 1047 O O . ARG A 1 134 ? -6.695 -8.774 16.804 1.00 90.50 134 ARG A O 1
ATOM 1054 N N . SER A 1 135 ? -7.655 -9.510 14.932 1.00 91.94 135 SER A N 1
ATOM 1055 C CA . SER A 1 135 ? -7.739 -8.192 14.286 1.00 91.94 135 SER A CA 1
ATOM 1056 C C . SER A 1 135 ? -9.178 -7.685 14.271 1.00 91.94 135 SER A C 1
ATOM 1058 O O . SER A 1 135 ? -10.115 -8.483 14.374 1.00 91.94 135 SER A O 1
ATOM 1060 N N . LYS A 1 136 ? -9.351 -6.369 14.088 1.00 93.81 136 LYS A N 1
ATOM 1061 C CA . LYS A 1 136 ? -10.660 -5.715 13.946 1.00 93.81 136 LYS A CA 1
ATOM 1062 C C . LYS A 1 136 ? -11.564 -5.962 15.163 1.00 93.81 136 LYS A C 1
ATOM 1064 O O . LYS A 1 136 ? -12.736 -6.258 14.976 1.00 93.81 136 LYS A O 1
ATOM 1069 N N . VAL A 1 137 ? -11.017 -5.901 16.381 1.00 96.25 137 VAL A N 1
ATOM 1070 C CA . VAL A 1 137 ? -11.708 -6.350 17.609 1.00 96.25 137 VAL A CA 1
ATOM 1071 C C . VAL A 1 137 ? -13.038 -5.614 17.808 1.00 96.25 137 VAL A C 1
ATOM 1073 O O . VAL A 1 137 ? -14.083 -6.244 17.660 1.00 96.25 137 VAL A O 1
ATOM 1076 N N . ALA A 1 138 ? -13.013 -4.291 17.988 1.00 96.44 138 ALA A N 1
ATOM 1077 C CA . ALA A 1 138 ? -14.223 -3.482 18.158 1.00 96.44 138 ALA A CA 1
ATOM 1078 C C . ALA A 1 138 ? -15.163 -3.563 16.942 1.00 96.44 138 ALA A C 1
ATOM 1080 O O . ALA A 1 138 ? -16.377 -3.666 17.085 1.00 96.44 138 ALA A O 1
ATOM 1081 N N . LEU A 1 139 ? -14.613 -3.586 15.721 1.00 95.81 139 LEU A N 1
ATOM 1082 C CA . LEU A 1 139 ? -15.425 -3.710 14.505 1.00 95.81 139 LEU A CA 1
ATOM 1083 C C . LEU A 1 139 ? -16.174 -5.051 14.445 1.00 95.81 139 LEU A C 1
ATOM 1085 O O . LEU A 1 139 ? -17.308 -5.093 13.983 1.00 95.81 139 LEU A O 1
ATOM 1089 N N . ARG A 1 140 ? -15.556 -6.146 14.901 1.00 95.88 140 ARG A N 1
ATOM 1090 C CA . ARG A 1 140 ? -16.199 -7.466 14.969 1.00 95.88 140 ARG A CA 1
ATOM 1091 C C . ARG A 1 140 ? -17.265 -7.525 16.056 1.00 95.88 140 ARG A C 1
ATOM 1093 O O . ARG A 1 140 ? -18.276 -8.176 15.837 1.00 95.88 140 ARG A O 1
ATOM 1100 N N . GLU A 1 141 ? -17.056 -6.847 17.180 1.00 95.94 141 GLU A N 1
ATOM 1101 C CA . GLU A 1 141 ? -18.060 -6.735 18.245 1.00 95.94 141 GLU A CA 1
ATOM 1102 C C . GLU A 1 141 ? -19.303 -5.987 17.757 1.00 95.94 141 GLU A C 1
ATOM 1104 O O . GLU A 1 141 ? -20.410 -6.498 17.892 1.00 95.94 141 GLU A O 1
ATOM 1109 N N . VAL A 1 142 ? -19.127 -4.847 17.081 1.00 95.94 142 VAL A N 1
ATOM 1110 C CA . VAL A 1 142 ? -20.246 -4.116 16.463 1.00 95.94 142 VAL A CA 1
ATOM 1111 C C . VAL A 1 142 ? -20.914 -4.950 15.365 1.00 95.94 142 VAL A C 1
ATOM 1113 O O . VAL A 1 142 ? -22.137 -5.016 15.296 1.00 95.94 142 VAL A O 1
ATOM 1116 N N . ALA A 1 143 ? -20.131 -5.626 14.518 1.00 96.75 143 ALA A N 1
ATOM 1117 C CA . ALA A 1 143 ? -20.671 -6.469 13.451 1.00 96.75 143 ALA A CA 1
ATOM 1118 C C . ALA A 1 143 ? -21.497 -7.654 13.982 1.00 96.75 143 ALA A C 1
ATOM 1120 O O . ALA A 1 143 ? -22.458 -8.044 13.326 1.00 96.75 143 ALA A O 1
ATOM 1121 N N . ALA A 1 144 ? -21.168 -8.199 15.158 1.00 97.44 144 ALA A N 1
ATOM 1122 C CA . ALA A 1 144 ? -21.911 -9.296 15.785 1.00 97.44 144 ALA A CA 1
ATOM 1123 C C . ALA A 1 144 ? -23.342 -8.923 16.192 1.00 97.44 144 ALA A C 1
ATOM 1125 O O . ALA A 1 144 ? -24.170 -9.811 16.366 1.00 97.44 144 ALA A O 1
ATOM 1126 N N . LEU A 1 145 ? -23.646 -7.628 16.301 1.00 98.00 145 LEU A N 1
ATOM 1127 C CA . LEU A 1 145 ? -25.002 -7.141 16.552 1.00 98.00 145 LEU A CA 1
ATOM 1128 C C . LEU A 1 145 ? -25.886 -7.181 15.296 1.00 98.00 145 LEU A C 1
ATOM 1130 O O . LEU A 1 145 ? -27.103 -7.087 15.408 1.00 98.00 145 LEU A O 1
ATOM 1134 N N . LEU A 1 146 ? -25.280 -7.271 14.106 1.00 97.81 146 LEU A N 1
ATOM 1135 C CA . LEU A 1 146 ? -25.959 -7.073 12.819 1.00 97.81 146 LEU A CA 1
ATOM 1136 C C . LEU A 1 146 ? -25.813 -8.255 11.855 1.00 97.81 146 LEU A C 1
ATOM 1138 O O . LEU A 1 146 ? -26.600 -8.378 10.921 1.00 97.81 146 LEU A O 1
ATOM 1142 N N . LEU A 1 147 ? -24.782 -9.085 12.026 1.00 97.94 147 LEU A N 1
ATOM 1143 C CA . LEU A 1 147 ? -24.391 -10.127 11.079 1.00 97.94 147 LEU A CA 1
ATOM 1144 C C . LEU A 1 147 ? -24.280 -11.487 11.775 1.00 97.94 147 LEU A C 1
ATOM 1146 O O . LEU A 1 147 ? -23.889 -11.548 12.943 1.00 97.94 147 LEU A O 1
ATOM 1150 N N . PRO A 1 148 ? -24.556 -12.588 11.056 1.00 97.75 148 PRO A N 1
ATOM 1151 C CA . PRO A 1 148 ? -24.501 -13.917 11.640 1.00 97.75 148 PRO A CA 1
ATOM 1152 C C . PRO A 1 148 ? -23.053 -14.329 11.980 1.00 97.75 148 PRO A C 1
ATOM 1154 O O . PRO A 1 148 ? -22.094 -13.819 11.372 1.00 97.75 148 PRO A O 1
ATOM 1157 N N . PRO A 1 149 ? -22.861 -15.251 12.946 1.00 96.06 149 PRO A N 1
ATOM 1158 C CA . PRO A 1 149 ? -21.541 -15.621 13.457 1.00 96.06 149 PRO A CA 1
ATOM 1159 C C . PRO A 1 149 ? -20.548 -16.053 12.374 1.00 96.06 149 PRO A C 1
ATOM 1161 O O . PRO A 1 149 ? -19.371 -15.687 12.452 1.00 96.06 149 PRO A O 1
ATOM 1164 N N . GLU A 1 150 ? -20.998 -16.757 11.332 1.00 96.62 150 GLU A N 1
ATOM 1165 C CA . GLU A 1 150 ? -20.140 -17.213 10.235 1.00 96.62 150 GLU A CA 1
ATOM 1166 C C . GLU A 1 150 ? -19.485 -16.059 9.458 1.00 96.62 150 GLU A C 1
ATOM 1168 O O . GLU A 1 150 ? -18.341 -16.183 9.011 1.00 96.62 150 GLU A O 1
ATOM 1173 N N . ILE A 1 151 ? -20.151 -14.904 9.346 1.00 95.94 151 ILE A N 1
ATOM 1174 C CA . ILE A 1 151 ? -19.598 -13.718 8.678 1.00 95.94 151 ILE A CA 1
ATOM 1175 C C . ILE A 1 151 ? -18.622 -12.989 9.601 1.00 95.94 151 ILE A C 1
ATOM 1177 O O . ILE A 1 151 ? -17.532 -12.600 9.169 1.00 95.94 151 ILE A O 1
ATOM 1181 N N . VAL A 1 152 ? -18.976 -12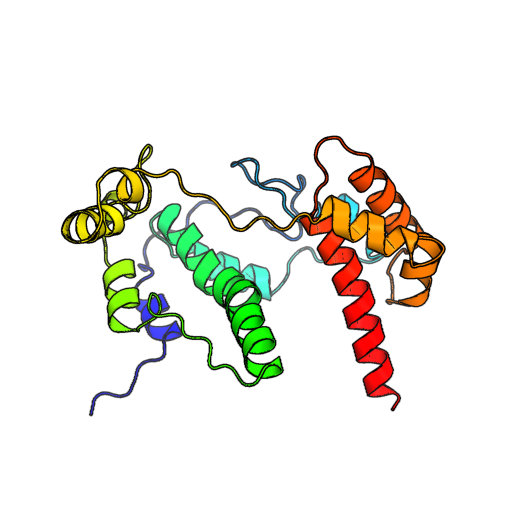.836 10.878 1.00 95.62 152 VAL A N 1
ATOM 1182 C CA . VAL A 1 152 ? -18.167 -12.121 11.881 1.00 95.62 152 VAL A CA 1
ATOM 1183 C C . VAL A 1 152 ? -16.847 -12.845 12.156 1.00 95.62 152 VAL A C 1
ATOM 1185 O O . VAL A 1 152 ? -15.787 -12.217 12.283 1.00 95.62 152 VAL A O 1
ATOM 1188 N N . GLN A 1 153 ? -16.891 -14.176 12.223 1.00 92.50 153 GLN A N 1
ATOM 1189 C CA . GLN A 1 153 ? -15.734 -15.021 12.521 1.00 92.50 153 GLN A CA 1
ATOM 1190 C C . GLN A 1 153 ? -14.859 -15.293 11.291 1.00 92.50 153 GLN A C 1
ATOM 1192 O O . GLN A 1 153 ? -13.723 -15.760 11.434 1.00 92.50 153 GLN A O 1
ATOM 1197 N N . ARG A 1 154 ? -15.330 -14.942 10.086 1.00 93.44 154 ARG A N 1
ATOM 1198 C CA . ARG A 1 154 ? -14.605 -15.176 8.834 1.00 93.44 154 ARG A CA 1
ATOM 1199 C C . ARG A 1 154 ? -13.201 -14.568 8.870 1.00 93.44 154 ARG A C 1
ATOM 1201 O O . ARG A 1 154 ? -12.977 -13.436 9.322 1.00 93.44 154 ARG A O 1
ATOM 1208 N N . ARG A 1 155 ? -12.219 -15.329 8.376 1.00 90.75 155 ARG A N 1
ATOM 1209 C CA . ARG A 1 155 ? -10.830 -14.860 8.251 1.00 90.75 155 ARG A CA 1
ATOM 1210 C C . ARG A 1 155 ? -10.759 -13.681 7.276 1.00 90.75 155 ARG A C 1
ATOM 1212 O O . ARG A 1 155 ? -11.489 -13.635 6.288 1.00 90.75 155 ARG A O 1
ATOM 1219 N N . LYS A 1 156 ? -9.872 -12.715 7.556 1.00 88.81 156 LYS A N 1
ATOM 1220 C CA . LYS A 1 156 ? -9.619 -11.588 6.645 1.00 88.81 156 LYS A CA 1
ATOM 1221 C C . LYS A 1 156 ? -9.100 -12.151 5.324 1.00 88.81 156 LYS A C 1
ATOM 1223 O O . LYS A 1 156 ? -8.039 -12.762 5.293 1.00 88.81 156 LYS A O 1
ATOM 1228 N N . GLN A 1 157 ? -9.833 -11.890 4.254 1.00 87.06 157 GLN A N 1
ATOM 1229 C CA . GLN A 1 157 ? -9.425 -12.185 2.890 1.00 87.06 157 GLN A CA 1
ATOM 1230 C C . GLN A 1 157 ? -9.118 -10.859 2.198 1.00 87.06 157 GLN A C 1
ATOM 1232 O O . GLN A 1 157 ? -9.922 -9.928 2.260 1.00 87.06 157 GLN A O 1
ATOM 1237 N N . GLY A 1 158 ? -7.922 -10.746 1.625 1.00 82.81 158 GLY A N 1
ATOM 1238 C CA . GLY A 1 158 ? -7.570 -9.608 0.782 1.00 82.81 158 GLY A CA 1
ATOM 1239 C C . GLY A 1 158 ? -8.199 -9.738 -0.603 1.00 82.81 158 GLY A C 1
ATOM 1240 O O . GLY A 1 158 ? -8.520 -10.840 -1.043 1.00 82.81 158 GLY A O 1
ATOM 1241 N N . PHE A 1 159 ? -8.330 -8.613 -1.299 1.00 83.56 159 PHE A N 1
ATOM 1242 C CA . PHE A 1 159 ? -8.607 -8.603 -2.731 1.00 83.56 159 PHE A CA 1
ATOM 1243 C C . PHE A 1 159 ? -7.275 -8.763 -3.459 1.00 83.56 159 PHE A C 1
ATOM 1245 O O . PHE A 1 159 ? -6.514 -7.807 -3.585 1.00 83.56 159 PHE A O 1
ATOM 1252 N N . VAL A 1 160 ? -6.950 -9.996 -3.842 1.00 79.56 160 VAL A N 1
ATOM 1253 C CA . VAL A 1 160 ? -5.705 -10.309 -4.550 1.00 79.56 160 VAL A CA 1
ATOM 1254 C C . VAL A 1 160 ? -6.015 -10.396 -6.037 1.00 79.56 160 VAL A C 1
ATOM 1256 O O . VAL A 1 160 ? -6.890 -11.158 -6.446 1.00 79.56 160 VAL A O 1
ATOM 1259 N N . LEU A 1 161 ? -5.319 -9.591 -6.835 1.00 85.31 161 LEU A N 1
ATOM 1260 C CA . LEU A 1 161 ? -5.389 -9.663 -8.291 1.00 85.31 161 LEU A CA 1
ATOM 1261 C C . LEU A 1 161 ? -4.531 -10.842 -8.771 1.00 85.31 161 LEU A C 1
ATOM 1263 O O . LEU A 1 161 ? -3.481 -11.084 -8.179 1.00 85.31 161 LEU A O 1
ATOM 1267 N N . PRO A 1 162 ? -4.911 -11.556 -9.844 1.00 89.69 162 PRO A N 1
ATOM 1268 C CA . PRO A 1 162 ? -4.096 -12.627 -10.418 1.00 89.69 162 PRO A CA 1
ATOM 1269 C C . PRO A 1 162 ? -2.932 -12.040 -11.239 1.00 89.69 162 PRO A C 1
ATOM 1271 O O . PRO A 1 162 ? -2.824 -12.258 -12.448 1.00 89.69 162 PRO A O 1
ATOM 1274 N N . MET A 1 163 ? -2.074 -11.256 -10.582 1.00 89.31 163 MET A N 1
ATOM 1275 C CA . MET A 1 163 ? -1.110 -10.364 -11.220 1.00 89.31 163 MET A CA 1
ATOM 1276 C C . MET A 1 163 ? -0.075 -11.128 -12.045 1.00 89.31 163 MET A C 1
ATOM 1278 O O . MET A 1 163 ? 0.170 -10.748 -13.188 1.00 89.31 163 MET A O 1
ATOM 1282 N N . ARG A 1 164 ? 0.457 -12.255 -11.543 1.00 90.12 164 ARG A N 1
ATOM 1283 C CA . ARG A 1 164 ? 1.343 -13.130 -12.333 1.00 90.12 164 ARG A CA 1
ATOM 1284 C C . ARG A 1 164 ? 0.730 -13.494 -13.685 1.00 90.12 164 ARG A C 1
ATOM 1286 O O . ARG A 1 164 ? 1.378 -13.334 -14.714 1.00 90.12 164 ARG A O 1
ATOM 1293 N N . ARG A 1 165 ? -0.524 -13.959 -13.683 1.00 91.81 165 ARG A N 1
ATOM 1294 C CA . ARG A 1 165 ? -1.223 -14.379 -14.905 1.00 91.81 165 ARG A CA 1
ATOM 1295 C C . ARG A 1 165 ? -1.412 -13.202 -15.858 1.00 91.81 165 ARG A C 1
ATOM 1297 O O . ARG A 1 165 ? -1.192 -13.355 -17.054 1.00 91.81 165 ARG A O 1
ATOM 1304 N N . TRP A 1 166 ? -1.820 -12.047 -15.342 1.00 92.25 166 TRP A N 1
ATOM 1305 C CA . TRP A 1 166 ? -2.022 -10.852 -16.162 1.00 92.25 166 TRP A CA 1
ATOM 1306 C C . TRP A 1 166 ? -0.728 -10.361 -16.800 1.00 92.25 166 TRP A C 1
ATOM 1308 O O . TRP A 1 166 ? -0.727 -10.045 -17.983 1.00 92.25 166 TRP A O 1
ATOM 1318 N N . LEU A 1 167 ? 0.377 -10.361 -16.058 1.00 89.38 167 LEU A N 1
ATOM 1319 C CA . LEU A 1 167 ? 1.682 -9.963 -16.578 1.00 89.38 167 LEU A CA 1
ATOM 1320 C C . LEU A 1 167 ? 2.216 -10.955 -17.613 1.00 89.38 167 LEU A C 1
ATOM 1322 O O . LEU A 1 167 ? 2.72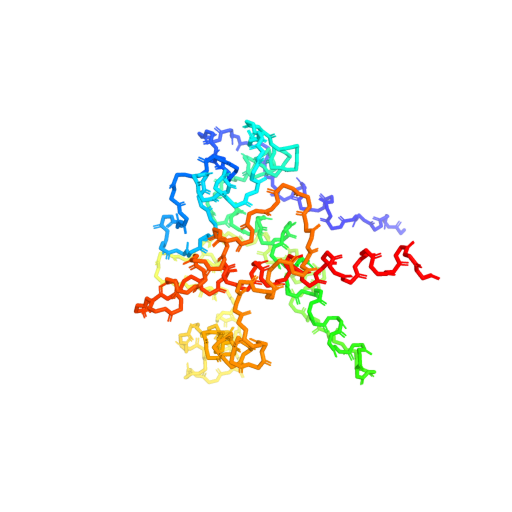0 -10.530 -18.643 1.00 89.38 167 LEU A O 1
ATOM 1326 N N . GLN A 1 168 ? 2.049 -12.264 -17.398 1.00 89.06 168 GLN A N 1
ATOM 1327 C CA . GLN A 1 168 ? 2.389 -13.272 -18.412 1.00 89.06 168 GLN A CA 1
ATOM 1328 C C . GLN A 1 168 ? 1.608 -13.045 -19.708 1.00 89.06 168 GLN A C 1
ATOM 1330 O O . GLN A 1 168 ? 2.180 -13.083 -20.790 1.00 89.06 168 GLN A O 1
ATOM 1335 N N . GLN A 1 169 ? 0.307 -12.768 -19.604 1.00 91.44 169 GLN A N 1
ATOM 1336 C CA . GLN A 1 169 ? -0.525 -12.454 -20.765 1.00 91.44 169 GLN A CA 1
ATOM 1337 C C . GLN A 1 169 ? -0.142 -11.120 -21.413 1.00 91.44 169 GLN A C 1
ATOM 1339 O O . GLN A 1 169 ? -0.206 -11.003 -22.630 1.00 91.44 169 GLN A O 1
ATOM 1344 N N . TRP A 1 170 ? 0.253 -10.121 -20.621 1.00 89.75 170 TRP A N 1
ATOM 1345 C CA . TRP A 1 170 ? 0.731 -8.834 -21.119 1.00 89.75 170 TRP A CA 1
ATOM 1346 C C . TRP A 1 170 ? 2.005 -9.006 -21.944 1.00 89.75 170 TRP A C 1
ATOM 1348 O O . TRP A 1 170 ? 2.014 -8.645 -23.114 1.00 89.75 170 TRP A O 1
ATOM 1358 N N . PHE A 1 171 ? 3.034 -9.641 -21.378 1.00 87.31 171 PHE A N 1
ATOM 1359 C CA . PHE A 1 171 ? 4.304 -9.893 -22.066 1.00 87.31 171 PHE A CA 1
ATOM 1360 C C . PHE A 1 171 ? 4.205 -10.920 -23.196 1.00 87.31 171 PHE A C 1
ATOM 1362 O O . PHE A 1 171 ? 5.057 -10.927 -24.064 1.00 87.31 171 PHE A O 1
ATOM 1369 N N . ALA A 1 172 ? 3.166 -11.756 -23.237 1.00 87.62 172 ALA A N 1
ATOM 1370 C CA . ALA A 1 172 ? 2.881 -12.577 -24.416 1.00 87.62 172 ALA A CA 1
ATOM 1371 C C . ALA A 1 172 ? 2.247 -11.774 -25.568 1.00 87.62 172 ALA A C 1
ATOM 1373 O O . ALA A 1 172 ? 2.216 -12.249 -26.699 1.00 87.62 172 ALA A O 1
ATOM 1374 N N . ARG A 1 173 ? 1.684 -10.590 -25.283 1.00 88.44 173 ARG A N 1
ATOM 1375 C CA . ARG A 1 173 ? 1.070 -9.699 -26.282 1.00 88.44 173 ARG A CA 1
ATOM 1376 C C . ARG A 1 173 ? 2.021 -8.629 -26.803 1.00 88.44 173 ARG A C 1
ATOM 1378 O O . ARG A 1 173 ? 1.787 -8.125 -27.895 1.00 88.44 173 ARG A O 1
ATOM 1385 N N . VAL A 1 174 ? 3.008 -8.230 -26.006 1.00 84.00 174 VAL A N 1
ATOM 1386 C CA . VAL A 1 174 ? 4.087 -7.336 -26.434 1.00 84.00 174 VAL A CA 1
ATOM 1387 C C . VAL A 1 174 ? 5.274 -8.227 -26.778 1.00 84.00 174 VAL A C 1
ATOM 1389 O O . VAL A 1 174 ? 5.789 -8.877 -25.882 1.00 84.00 174 VAL A O 1
ATOM 1392 N N . ASP A 1 175 ? 5.621 -8.322 -28.065 1.00 77.38 175 ASP A N 1
ATOM 1393 C CA . ASP A 1 175 ? 6.462 -9.374 -28.673 1.00 77.38 175 ASP A CA 1
ATOM 1394 C C . ASP A 1 175 ? 7.587 -9.925 -27.778 1.00 77.38 175 ASP A C 1
ATOM 1396 O O . ASP A 1 175 ? 7.725 -11.142 -27.638 1.00 77.38 175 ASP A O 1
ATOM 1400 N N . ASP A 1 176 ? 8.350 -9.044 -27.122 1.00 84.50 176 ASP A N 1
ATOM 1401 C CA . ASP A 1 176 ? 9.292 -9.429 -26.079 1.00 84.50 176 ASP A CA 1
ATOM 1402 C C . ASP A 1 176 ? 9.414 -8.392 -24.940 1.00 84.50 176 ASP A C 1
ATOM 1404 O O . ASP A 1 176 ? 9.203 -7.184 -25.102 1.00 84.50 176 ASP A O 1
ATOM 1408 N N . CYS A 1 177 ? 9.770 -8.882 -23.746 1.00 88.31 177 CYS A N 1
ATOM 1409 C CA . CYS A 1 177 ? 9.844 -8.089 -22.515 1.00 88.31 177 CYS A CA 1
ATOM 1410 C C . CYS A 1 177 ? 10.949 -7.019 -22.550 1.00 88.31 177 CYS A C 1
ATOM 1412 O O . CYS A 1 177 ? 10.783 -5.930 -21.994 1.00 88.31 177 CYS A O 1
ATOM 1414 N N . ARG A 1 178 ? 12.071 -7.310 -23.214 1.00 89.62 178 ARG A N 1
ATOM 1415 C CA . ARG A 1 178 ? 13.196 -6.381 -23.342 1.00 89.62 178 ARG A CA 1
ATOM 1416 C C . ARG A 1 178 ? 12.806 -5.192 -24.208 1.00 89.62 178 ARG A C 1
ATOM 1418 O O . ARG A 1 178 ? 12.901 -4.062 -23.730 1.00 89.62 178 ARG A O 1
ATOM 1425 N N . SER A 1 179 ? 12.315 -5.432 -25.420 1.00 89.25 179 SER A N 1
ATOM 1426 C CA . SER A 1 179 ? 11.858 -4.384 -26.333 1.00 89.25 179 SER A CA 1
ATOM 1427 C C . SER A 1 179 ? 10.789 -3.520 -25.676 1.00 89.25 179 SER A C 1
ATOM 1429 O O . SER A 1 179 ? 10.844 -2.295 -25.775 1.00 89.25 179 SER A O 1
ATOM 1431 N N . TYR A 1 180 ? 9.865 -4.129 -24.923 1.00 91.25 180 TYR A N 1
ATOM 1432 C CA . TYR A 1 180 ? 8.863 -3.387 -24.157 1.00 91.25 180 TYR A CA 1
ATOM 1433 C C . TYR A 1 180 ? 9.489 -2.342 -23.216 1.00 91.25 180 TYR A C 1
ATOM 1435 O O . TYR A 1 180 ? 9.075 -1.181 -23.211 1.00 91.25 180 TYR A O 1
ATOM 1443 N N . PHE A 1 181 ? 10.512 -2.715 -22.443 1.00 92.25 181 PHE A N 1
ATOM 1444 C CA . PHE A 1 181 ? 11.191 -1.776 -21.549 1.00 92.25 181 PHE A CA 1
ATOM 1445 C C . PHE A 1 181 ? 12.104 -0.791 -22.289 1.00 92.25 181 PHE A C 1
ATOM 1447 O O . PHE A 1 181 ? 12.191 0.368 -21.880 1.00 92.25 181 PHE A O 1
ATOM 1454 N N . GLU A 1 182 ? 12.745 -1.192 -23.386 1.00 90.12 182 GLU A N 1
ATOM 1455 C CA . GLU A 1 182 ? 13.587 -0.307 -24.205 1.00 90.12 182 GLU A CA 1
ATOM 1456 C C . GLU A 1 182 ? 12.770 0.832 -24.845 1.00 90.12 182 GLU A C 1
ATOM 1458 O O . GLU A 1 182 ? 13.237 1.974 -24.924 1.00 90.12 182 GLU A O 1
ATOM 1463 N N . LEU A 1 183 ? 11.506 0.572 -25.205 1.00 87.50 183 LEU A N 1
ATOM 1464 C CA . LEU A 1 183 ? 10.578 1.590 -25.711 1.00 87.50 183 LEU A CA 1
ATOM 1465 C C . LEU A 1 183 ? 10.266 2.691 -24.692 1.00 87.50 183 LEU A C 1
ATOM 1467 O O . LEU A 1 183 ? 9.969 3.818 -25.094 1.00 87.50 183 LEU A O 1
ATOM 1471 N N . SER A 1 184 ? 10.366 2.399 -23.391 1.00 83.31 184 SER A N 1
ATOM 1472 C CA . SER A 1 184 ? 10.078 3.387 -22.348 1.00 83.31 184 SER A CA 1
ATOM 1473 C C . SER A 1 184 ? 11.056 4.563 -22.375 1.00 83.31 184 SER A C 1
ATOM 1475 O O . SER A 1 184 ? 10.651 5.672 -22.043 1.00 83.31 184 SER A O 1
ATOM 1477 N N . ARG A 1 185 ? 12.315 4.357 -22.803 1.00 86.00 185 ARG A N 1
ATOM 1478 C CA . ARG A 1 185 ? 13.383 5.379 -22.863 1.00 86.00 185 ARG A CA 1
ATOM 1479 C C . ARG A 1 185 ? 13.533 6.202 -21.577 1.00 86.00 185 ARG A C 1
ATOM 1481 O O . ARG A 1 185 ? 13.823 7.398 -21.638 1.00 86.00 185 ARG A O 1
ATOM 1488 N N . ILE A 1 186 ? 13.306 5.582 -20.421 1.00 88.94 186 ILE A N 1
ATOM 1489 C CA . ILE A 1 186 ? 13.488 6.242 -19.126 1.00 88.94 186 ILE A CA 1
ATOM 1490 C C . ILE A 1 186 ? 14.988 6.551 -18.944 1.00 88.94 186 ILE A C 1
ATOM 1492 O O . ILE A 1 186 ? 15.812 5.643 -19.076 1.00 88.94 186 ILE A O 1
ATOM 1496 N N . PRO A 1 187 ? 15.383 7.803 -18.647 1.00 87.06 187 PRO A N 1
ATOM 1497 C CA . PRO A 1 187 ? 16.782 8.139 -18.389 1.00 87.06 187 PRO A CA 1
ATOM 1498 C C . PRO A 1 187 ? 17.377 7.302 -17.251 1.00 87.06 187 PRO A C 1
ATOM 1500 O O . PRO A 1 187 ? 16.727 7.102 -16.229 1.00 87.06 187 PRO A O 1
ATOM 1503 N N . ALA A 1 188 ? 18.616 6.834 -17.437 1.00 86.88 188 ALA A N 1
ATOM 1504 C CA . ALA A 1 188 ? 19.346 5.962 -16.507 1.00 86.88 188 ALA A CA 1
ATOM 1505 C C . ALA A 1 188 ? 18.681 4.599 -16.206 1.00 86.88 188 ALA A C 1
ATOM 1507 O O . ALA A 1 188 ? 19.203 3.828 -15.409 1.00 86.88 188 ALA A O 1
ATOM 1508 N N . PHE A 1 189 ? 17.571 4.254 -16.862 1.00 90.94 189 PHE A N 1
ATOM 1509 C CA . PHE A 1 189 ? 16.913 2.965 -16.683 1.00 90.94 189 PHE A CA 1
ATOM 1510 C C . PHE A 1 189 ? 17.553 1.884 -17.559 1.00 90.94 189 PHE A C 1
ATOM 1512 O O . PHE A 1 189 ? 17.541 1.969 -18.788 1.00 90.94 189 PHE A O 1
ATOM 1519 N N . ASP A 1 190 ? 18.071 0.836 -16.930 1.00 92.62 190 ASP A N 1
ATOM 1520 C CA . ASP A 1 190 ? 18.584 -0.350 -17.601 1.00 92.62 190 ASP A CA 1
ATOM 1521 C C . ASP A 1 190 ? 17.428 -1.306 -17.941 1.00 92.62 190 ASP A C 1
ATOM 1523 O O . ASP A 1 190 ? 16.989 -2.139 -17.136 1.00 92.62 190 ASP A O 1
ATOM 1527 N N . ALA A 1 191 ? 16.939 -1.183 -19.176 1.00 92.69 191 ALA A N 1
ATOM 1528 C CA . ALA A 1 191 ? 15.879 -2.025 -19.719 1.00 92.69 191 ALA A CA 1
ATOM 1529 C C . ALA A 1 191 ? 16.260 -3.515 -19.769 1.00 92.69 191 ALA A C 1
ATOM 1531 O O . ALA A 1 191 ? 15.407 -4.375 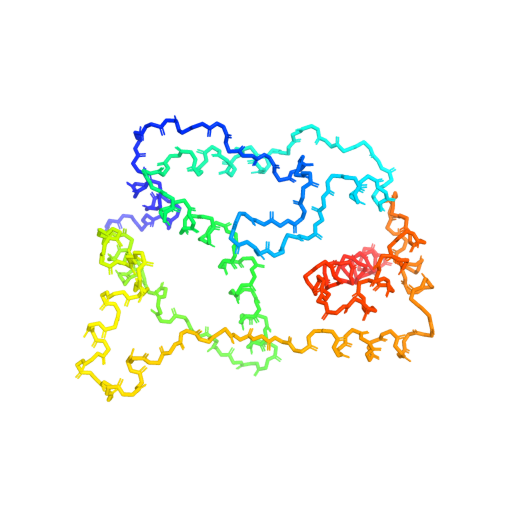-19.540 1.00 92.69 191 ALA A O 1
ATOM 1532 N N . ALA A 1 192 ? 17.536 -3.835 -20.005 1.00 92.56 192 ALA A N 1
ATOM 1533 C CA . ALA A 1 192 ? 18.029 -5.208 -20.035 1.00 92.56 192 ALA A CA 1
ATOM 1534 C C . ALA A 1 192 ? 17.960 -5.856 -18.648 1.00 92.56 192 ALA A C 1
ATOM 1536 O O . ALA A 1 192 ? 17.487 -6.991 -18.497 1.00 92.56 192 ALA A O 1
ATOM 1537 N N . ALA A 1 193 ? 18.416 -5.126 -17.629 1.00 93.31 193 ALA A N 1
ATOM 1538 C CA . ALA A 1 193 ? 18.369 -5.566 -16.243 1.00 93.31 193 ALA A CA 1
ATOM 1539 C C . ALA A 1 193 ? 16.925 -5.713 -15.747 1.00 93.31 193 ALA A C 1
ATOM 1541 O O . ALA A 1 193 ? 16.622 -6.687 -15.048 1.00 93.31 193 ALA A O 1
ATOM 1542 N N . ALA A 1 194 ? 16.038 -4.788 -16.129 1.00 93.81 194 ALA A N 1
ATOM 1543 C CA . ALA A 1 194 ? 14.617 -4.850 -15.805 1.00 93.81 194 ALA A CA 1
ATOM 1544 C C . ALA A 1 194 ? 13.933 -6.070 -16.439 1.00 93.81 194 ALA A C 1
ATOM 1546 O O . ALA A 1 194 ? 13.295 -6.837 -15.718 1.00 93.81 194 ALA A O 1
ATOM 1547 N N . ALA A 1 195 ? 14.123 -6.304 -17.741 1.00 93.31 195 ALA A N 1
ATOM 1548 C CA . ALA A 1 195 ? 13.557 -7.462 -18.438 1.00 93.31 195 ALA A CA 1
ATOM 1549 C C . ALA A 1 195 ? 14.033 -8.784 -17.820 1.00 93.31 195 ALA A C 1
ATOM 1551 O O . ALA A 1 195 ? 13.223 -9.629 -17.442 1.00 93.31 195 ALA A O 1
ATOM 1552 N N . SER A 1 196 ? 15.342 -8.902 -17.575 1.00 93.56 196 SER A N 1
ATOM 1553 C CA . SER A 1 196 ? 15.923 -10.083 -16.921 1.00 93.56 196 SER A CA 1
ATOM 1554 C C . SER A 1 196 ? 15.349 -10.315 -15.517 1.00 93.56 196 SER A C 1
ATOM 1556 O O . SER A 1 196 ? 15.199 -11.453 -15.074 1.00 93.56 196 SER A O 1
ATOM 1558 N N . LEU A 1 197 ? 15.057 -9.244 -14.769 1.00 92.94 197 LEU A N 1
ATOM 1559 C CA . LEU A 1 197 ? 14.430 -9.350 -13.452 1.00 92.94 197 LEU A CA 1
ATOM 1560 C C . LEU A 1 197 ? 12.978 -9.816 -13.562 1.00 92.94 197 LEU A C 1
ATOM 1562 O O . LEU A 1 197 ? 12.580 -10.707 -12.815 1.00 92.94 197 LEU A O 1
ATOM 1566 N N . VAL A 1 198 ? 12.219 -9.261 -14.505 1.00 93.00 198 VAL A N 1
ATOM 1567 C CA . VAL A 1 198 ? 10.827 -9.648 -14.750 1.00 93.00 198 VAL A CA 1
ATOM 1568 C C . VAL A 1 198 ? 10.714 -11.123 -15.126 1.00 93.00 198 VAL A C 1
ATOM 1570 O O . VAL A 1 198 ? 9.903 -11.838 -14.539 1.00 93.00 198 VAL A O 1
ATOM 1573 N N . GLU A 1 199 ? 11.549 -11.599 -16.046 1.00 92.25 199 GLU A N 1
ATOM 1574 C CA . GLU A 1 199 ? 11.564 -13.000 -16.479 1.00 92.25 199 GLU A CA 1
ATOM 1575 C C . GLU A 1 199 ? 11.874 -13.953 -15.317 1.00 92.25 199 GLU A C 1
ATOM 1577 O O . GLU A 1 199 ? 11.154 -14.935 -15.109 1.00 92.25 199 GLU A O 1
ATOM 1582 N N . ARG A 1 200 ? 12.889 -13.631 -14.500 1.00 93.38 200 ARG A N 1
ATOM 1583 C CA . ARG A 1 200 ? 13.229 -14.420 -13.302 1.00 93.38 200 ARG A CA 1
ATOM 1584 C C . ARG A 1 200 ? 12.081 -14.475 -12.299 1.00 93.38 200 ARG A C 1
ATOM 1586 O O . ARG A 1 200 ? 11.751 -15.552 -11.808 1.00 93.38 200 ARG A O 1
ATOM 1593 N N . GLU A 1 201 ? 11.475 -13.333 -11.993 1.00 93.00 201 GLU A N 1
ATOM 1594 C CA . GLU A 1 201 ? 10.366 -13.249 -11.040 1.00 93.00 201 GLU A CA 1
ATOM 1595 C C . GLU A 1 201 ? 9.140 -14.018 -11.549 1.00 93.00 201 GLU A C 1
ATOM 1597 O O . GLU A 1 201 ? 8.561 -14.807 -10.806 1.00 93.00 201 GLU A O 1
ATOM 1602 N N . LEU A 1 202 ? 8.776 -13.886 -12.829 1.00 91.94 202 LEU A N 1
ATOM 1603 C CA . LEU A 1 202 ? 7.656 -14.623 -13.429 1.00 91.94 202 LEU A CA 1
ATOM 1604 C C . LEU A 1 202 ? 7.866 -16.144 -13.450 1.00 91.94 202 LEU A C 1
ATOM 1606 O O . LEU A 1 202 ? 6.879 -16.891 -13.399 1.00 91.94 202 LEU A O 1
ATOM 1610 N N . ALA A 1 203 ? 9.116 -16.605 -13.513 1.00 92.50 203 ALA A N 1
ATOM 1611 C CA . ALA A 1 203 ? 9.477 -18.017 -13.405 1.00 92.50 203 ALA A CA 1
ATOM 1612 C C . ALA A 1 203 ? 9.493 -18.524 -11.949 1.00 92.50 203 ALA A C 1
ATOM 1614 O O . ALA A 1 203 ? 9.343 -19.726 -11.718 1.00 92.50 203 ALA A O 1
ATOM 1615 N N . ALA A 1 204 ? 9.621 -17.637 -10.957 1.00 92.50 204 ALA A N 1
ATOM 1616 C CA . ALA A 1 204 ? 9.716 -18.021 -9.555 1.00 92.50 204 ALA A CA 1
ATOM 1617 C C . ALA A 1 204 ? 8.427 -18.705 -9.039 1.00 92.50 204 ALA A C 1
ATOM 1619 O O . ALA A 1 204 ? 7.311 -18.391 -9.475 1.00 92.50 204 ALA A O 1
ATOM 1620 N N . PRO A 1 205 ? 8.528 -19.616 -8.048 1.00 91.25 205 PRO A N 1
ATOM 1621 C CA . PRO A 1 205 ? 7.354 -20.210 -7.403 1.00 91.25 205 PRO A CA 1
ATOM 1622 C C . PRO A 1 205 ? 6.454 -19.169 -6.725 1.00 91.25 205 PRO A C 1
ATOM 1624 O O . PRO A 1 205 ? 5.236 -19.334 -6.672 1.00 91.25 205 PRO A O 1
ATOM 1627 N N . ARG A 1 206 ? 7.062 -18.097 -6.205 1.00 88.56 206 ARG A N 1
ATOM 1628 C CA . ARG A 1 206 ? 6.396 -16.978 -5.533 1.00 88.56 206 ARG A CA 1
ATOM 1629 C C . ARG A 1 206 ? 6.947 -15.660 -6.091 1.00 88.56 206 ARG A C 1
ATOM 1631 O O . ARG A 1 206 ? 7.889 -15.134 -5.505 1.00 88.56 206 ARG A O 1
ATOM 1638 N N . PRO A 1 207 ? 6.407 -15.163 -7.217 1.00 90.88 207 PRO A N 1
ATOM 1639 C CA . PRO A 1 207 ? 6.846 -13.900 -7.801 1.00 90.88 207 PRO A CA 1
ATOM 1640 C C . PRO A 1 207 ? 6.611 -12.731 -6.846 1.00 90.88 207 PRO A C 1
ATOM 1642 O O . PRO A 1 207 ? 5.575 -12.656 -6.174 1.00 90.88 207 PRO A O 1
ATOM 1645 N N . ASN A 1 208 ? 7.506 -11.751 -6.875 1.00 91.00 208 ASN A N 1
ATOM 1646 C CA . ASN A 1 208 ? 7.239 -10.426 -6.343 1.00 91.00 208 ASN A CA 1
ATOM 1647 C C . ASN A 1 208 ? 6.341 -9.642 -7.313 1.00 91.00 208 ASN A C 1
ATOM 1649 O O . ASN A 1 208 ? 6.776 -8.775 -8.068 1.00 91.00 208 ASN A O 1
ATOM 1653 N N . GLU A 1 209 ? 5.046 -9.945 -7.290 1.00 89.88 209 GLU A N 1
ATOM 1654 C CA . GLU A 1 209 ? 4.058 -9.340 -8.193 1.00 89.88 209 GLU A CA 1
ATOM 1655 C C . GLU A 1 209 ? 4.005 -7.806 -8.103 1.00 89.88 209 GLU A C 1
ATOM 1657 O O . GLU A 1 209 ? 3.682 -7.132 -9.081 1.00 89.88 209 GLU A O 1
ATOM 1662 N N . ARG A 1 210 ? 4.355 -7.244 -6.940 1.00 88.50 210 ARG A N 1
ATOM 1663 C CA . ARG A 1 210 ? 4.407 -5.794 -6.715 1.00 88.50 210 ARG A CA 1
ATOM 1664 C C . ARG A 1 210 ? 5.553 -5.143 -7.465 1.00 88.50 210 ARG A C 1
ATOM 1666 O O . ARG A 1 210 ? 5.350 -4.091 -8.058 1.00 88.50 210 ARG A O 1
ATOM 1673 N N . LEU A 1 211 ? 6.729 -5.766 -7.441 1.00 91.31 211 LEU A N 1
ATOM 1674 C CA . LEU A 1 211 ? 7.880 -5.338 -8.229 1.00 91.31 211 LEU A CA 1
ATOM 1675 C C . LEU A 1 211 ? 7.554 -5.351 -9.717 1.00 91.31 211 LEU A C 1
ATOM 1677 O O . LEU A 1 211 ? 7.749 -4.349 -10.399 1.00 91.31 211 LEU A O 1
ATOM 1681 N N . LEU A 1 212 ? 7.014 -6.471 -10.196 1.00 91.81 212 LEU A N 1
ATOM 1682 C CA . LEU A 1 212 ? 6.670 -6.629 -11.602 1.00 91.81 212 LEU A CA 1
ATOM 1683 C C . LEU A 1 212 ? 5.689 -5.549 -12.069 1.00 91.81 212 LEU A C 1
ATOM 1685 O O . LEU A 1 212 ? 5.922 -4.881 -13.076 1.00 91.81 212 LEU A O 1
ATOM 1689 N N . PHE A 1 213 ? 4.619 -5.342 -11.299 1.00 90.88 213 PHE A N 1
ATOM 1690 C CA . PHE A 1 213 ? 3.641 -4.302 -11.586 1.00 90.88 213 PHE A CA 1
ATOM 1691 C C . PHE A 1 213 ? 4.262 -2.900 -11.515 1.00 90.88 213 PHE A C 1
ATOM 1693 O O . PHE A 1 213 ? 3.993 -2.079 -12.383 1.00 90.88 213 PHE A O 1
ATOM 1700 N N . ALA A 1 214 ? 5.130 -2.625 -10.535 1.00 92.06 214 ALA A N 1
ATOM 1701 C CA . ALA A 1 214 ? 5.800 -1.332 -10.406 1.00 92.06 214 ALA A CA 1
ATOM 1702 C C . ALA A 1 214 ? 6.699 -1.006 -11.611 1.00 92.06 214 ALA A C 1
ATOM 1704 O O . ALA A 1 214 ? 6.680 0.130 -12.079 1.00 92.06 214 ALA A O 1
ATOM 1705 N N . LEU A 1 215 ? 7.439 -1.984 -12.146 1.00 92.69 215 LEU A N 1
ATOM 1706 C CA . LEU A 1 215 ? 8.270 -1.793 -13.343 1.00 92.69 215 LEU A CA 1
ATOM 1707 C C . LEU A 1 215 ? 7.419 -1.489 -14.581 1.00 92.69 215 LEU A C 1
ATOM 1709 O O . LEU A 1 215 ? 7.708 -0.539 -15.307 1.00 9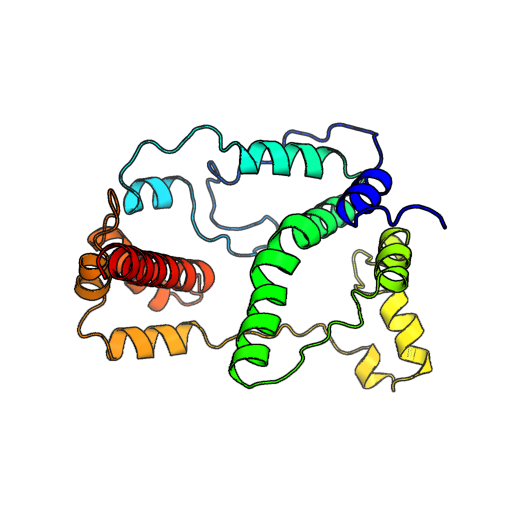2.69 215 LEU A O 1
ATOM 1713 N N . VAL A 1 216 ? 6.342 -2.252 -14.793 1.00 92.12 216 VAL A N 1
ATOM 1714 C CA . VAL A 1 216 ? 5.388 -2.006 -15.889 1.00 92.12 216 VAL A CA 1
ATOM 1715 C C . VAL A 1 216 ? 4.762 -0.619 -15.760 1.00 92.12 216 VAL A C 1
ATOM 1717 O O . VAL A 1 216 ? 4.744 0.136 -16.728 1.00 92.12 216 VAL A O 1
ATOM 1720 N N . MET A 1 217 ? 4.311 -0.248 -14.560 1.00 91.75 217 MET A N 1
ATOM 1721 C CA . MET A 1 217 ? 3.714 1.063 -14.306 1.00 91.75 217 MET A CA 1
ATOM 1722 C C . MET A 1 217 ? 4.703 2.213 -14.500 1.00 91.75 217 MET A C 1
ATOM 1724 O O . MET A 1 217 ? 4.298 3.258 -15.000 1.00 91.75 217 MET A O 1
ATOM 1728 N N . LEU A 1 218 ? 5.977 2.042 -14.136 1.00 92.00 218 LEU A N 1
ATOM 1729 C CA . LEU A 1 218 ? 7.017 3.044 -14.375 1.00 92.00 218 LEU A CA 1
ATOM 1730 C C . LEU A 1 218 ? 7.223 3.277 -15.880 1.00 92.00 218 LEU A C 1
ATOM 1732 O O . LEU A 1 218 ? 7.249 4.429 -16.319 1.00 92.00 218 LEU A O 1
ATOM 1736 N N . ALA A 1 219 ? 7.308 2.196 -16.664 1.00 91.44 219 ALA A N 1
ATOM 1737 C CA . ALA A 1 219 ? 7.424 2.258 -18.121 1.00 91.44 219 ALA A CA 1
ATOM 1738 C C . ALA A 1 219 ? 6.214 2.958 -18.764 1.00 91.44 219 ALA A C 1
ATOM 1740 O O . ALA A 1 219 ? 6.386 3.901 -19.539 1.00 91.44 219 ALA A O 1
ATOM 1741 N N . GLU A 1 220 ? 4.996 2.561 -18.386 1.00 91.31 220 GLU A N 1
ATOM 1742 C CA . GLU A 1 220 ? 3.749 3.138 -18.908 1.00 91.31 220 GLU A CA 1
ATOM 1743 C C . GLU A 1 220 ? 3.548 4.599 -18.496 1.00 91.31 220 GLU A C 1
ATOM 1745 O O . GLU A 1 220 ? 3.105 5.428 -19.300 1.00 91.31 220 GLU A O 1
ATOM 1750 N N . TRP A 1 221 ? 3.898 4.942 -17.252 1.00 91.50 221 TRP A N 1
ATOM 1751 C CA . TRP A 1 221 ? 3.856 6.318 -16.767 1.00 91.50 221 TRP A CA 1
ATOM 1752 C C . TRP A 1 221 ? 4.791 7.209 -17.583 1.00 91.50 221 TRP A C 1
ATOM 1754 O O . TRP A 1 221 ? 4.351 8.246 -18.083 1.00 91.50 221 TRP A O 1
ATOM 1764 N N . HIS A 1 222 ? 6.047 6.795 -17.766 1.00 91.19 222 HIS A N 1
ATOM 1765 C CA . HIS A 1 222 ? 7.022 7.584 -18.513 1.00 91.19 222 HIS A CA 1
ATOM 1766 C C . HIS A 1 222 ? 6.612 7.735 -19.981 1.00 91.19 222 HIS A C 1
ATOM 1768 O O . HIS A 1 222 ? 6.583 8.853 -20.500 1.00 91.19 222 HIS A O 1
ATOM 1774 N N . HIS A 1 223 ? 6.202 6.639 -20.627 1.00 86.56 223 HIS A N 1
ATOM 1775 C CA . HIS A 1 223 ? 5.698 6.657 -22.003 1.00 86.56 223 HIS A CA 1
ATOM 1776 C C . HIS A 1 223 ? 4.519 7.622 -22.167 1.00 86.56 223 HIS A C 1
ATOM 1778 O O . HIS A 1 223 ? 4.519 8.481 -23.052 1.00 86.56 223 HIS A O 1
ATOM 1784 N N . SER A 1 224 ? 3.530 7.537 -21.276 1.00 86.75 224 SER A N 1
ATOM 1785 C CA . SER A 1 224 ? 2.342 8.396 -21.312 1.00 86.75 224 SER A CA 1
ATOM 1786 C C . SER A 1 224 ? 2.669 9.866 -21.049 1.00 86.75 224 SER A C 1
ATOM 1788 O O . SER A 1 224 ? 2.103 10.749 -21.697 1.00 86.75 224 SER A O 1
ATOM 1790 N N . PHE A 1 225 ? 3.571 10.148 -20.108 1.00 84.38 225 PHE A N 1
ATOM 1791 C CA . PHE A 1 225 ? 3.915 11.512 -19.714 1.00 84.38 225 PHE A CA 1
ATOM 1792 C C . PHE A 1 225 ? 4.770 12.215 -20.775 1.00 84.38 225 PHE A C 1
ATOM 1794 O O . PHE A 1 225 ? 4.449 13.331 -21.182 1.00 84.38 225 PHE A O 1
ATOM 1801 N N . VAL A 1 226 ? 5.796 11.540 -21.303 1.00 80.50 226 VAL A N 1
ATOM 1802 C CA . VAL A 1 226 ? 6.650 12.089 -22.369 1.00 80.50 226 VAL A CA 1
ATOM 1803 C C . VAL A 1 226 ? 5.859 12.319 -23.655 1.00 80.50 226 VAL A C 1
ATOM 1805 O O . VAL A 1 226 ? 6.072 13.331 -24.321 1.00 80.50 226 VAL A O 1
ATOM 1808 N N . ARG A 1 227 ? 4.907 11.438 -23.997 1.00 69.06 227 ARG A N 1
ATOM 1809 C CA . ARG A 1 227 ? 4.012 11.661 -25.146 1.00 69.06 227 ARG A CA 1
ATOM 1810 C C . ARG A 1 227 ? 3.151 12.910 -24.985 1.00 69.06 227 ARG A C 1
ATOM 1812 O O . ARG A 1 227 ? 3.020 13.654 -25.946 1.00 69.06 227 ARG A O 1
ATOM 1819 N N . ARG A 1 228 ? 2.596 13.158 -23.793 1.00 68.94 228 ARG A N 1
ATOM 1820 C CA . ARG A 1 228 ? 1.774 14.352 -23.523 1.00 68.94 228 ARG A CA 1
ATOM 1821 C C . ARG A 1 228 ? 2.564 15.657 -23.539 1.00 68.94 228 ARG A C 1
ATOM 1823 O O . ARG A 1 228 ? 1.988 16.675 -23.868 1.00 68.94 228 ARG A O 1
ATOM 1830 N N . LEU A 1 229 ? 3.850 15.641 -23.191 1.00 66.31 229 LEU A N 1
ATOM 1831 C CA . LEU A 1 229 ? 4.701 16.836 -23.279 1.00 66.31 229 LEU A CA 1
ATOM 1832 C C . LEU A 1 229 ? 5.099 17.199 -24.718 1.00 66.31 229 LEU A C 1
ATOM 1834 O O . LEU A 1 229 ? 5.591 18.298 -24.951 1.00 66.31 229 LEU A O 1
ATOM 1838 N N . ARG A 1 230 ? 4.952 16.265 -25.664 1.00 56.84 230 ARG A N 1
ATOM 1839 C CA . ARG A 1 230 ? 5.338 16.434 -27.074 1.00 56.84 230 ARG A CA 1
ATOM 1840 C C . ARG A 1 230 ? 4.149 16.634 -28.019 1.00 56.84 230 ARG A C 1
ATOM 1842 O O . ARG A 1 230 ? 4.382 16.814 -29.210 1.00 56.84 230 ARG A O 1
ATOM 1849 N N . ALA A 1 231 ? 2.924 16.537 -27.507 1.00 51.38 231 ALA A N 1
ATOM 1850 C CA . ALA A 1 231 ? 1.675 16.767 -28.230 1.00 51.38 231 ALA A CA 1
ATOM 1851 C C . ALA A 1 231 ? 1.091 18.117 -27.810 1.00 51.38 231 ALA A C 1
ATOM 1853 O O . ALA A 1 231 ? 0.530 18.797 -28.693 1.00 51.38 231 ALA A O 1
#

pLDDT: mean 87.45, std 9.91, range [41.28, 98.06]

Sequence (231 aa):
MLPRRSWRFRVQEWIGGRAVAAPLQRLCQNIQPVTPSGFPLVMDAAGRQRILGGHMPESDPWEDSFRCMLARADSSLQRATLADILTWLPDDLLVKLDRMAMANSLEGRAPFLSPTLAETALRLPDSQRMTATRSKVALREVAALLLPPEIVQRRKQGFVLPMRRWLQQWFARVDDCRSYFELSRIPAFDAAAAASLVERELAAPRPNERLLFALVMLAEWHHSFVRRLRA